Protein AF-A0AAV4JDR5-F1 (afdb_monomer_lite)

Foldseek 3Di:
DQLDDPCCVVDVDPVDHDDPNVVVVVVVVVVCCCVVPVVVCVVVVVVVVVVVVCVVCVVVVVVVVVVVVVVVVVVPDDPVVCVVPDDPDDDDDPDDDDPDPVCVVVVPPQPDVVSVVCVVCVPPDPVVVVVVVVVVVVVVVVVVVVVVVVVVVVVVVVVVVVVVVCVVVVPDDDPPPDDPPPDPPDDDDDDDDD

Radius of gyration: 42.12 Å; chains: 1; bounding box: 116×32×114 Å

Sequence (194 aa):
MIGEFEFDDIFNNSDNEVLYPAASYTIFIIFLVIMTIIIMNLLVGLAVDDIKAVQEQAALKRMAMQVELALDVERVIPNFIRRRVFCRRRTIRPNILYANPLRRILSNSYLSPQALQRALNPEKEEIEKVKDSQDVLTSQMKELKSSMKDMREQNQKLESMLRAIVKAQAVPWQEEDYQADDDLEGEGGGPDPE

Structure (mmCIF, N/CA/C/O backbone):
data_AF-A0AAV4JDR5-F1
#
_entry.id   AF-A0AAV4JDR5-F1
#
loop_
_atom_site.group_PDB
_atom_site.id
_atom_site.type_symbol
_atom_site.label_atom_id
_atom_site.label_alt_id
_atom_site.label_comp_id
_atom_site.label_asym_id
_atom_site.label_entity_id
_atom_site.label_seq_id
_atom_site.pdbx_PDB_ins_code
_atom_site.Cartn_x
_atom_site.Cartn_y
_atom_site.Cartn_z
_atom_site.occupancy
_atom_site.B_iso_or_equiv
_atom_site.auth_seq_id
_atom_site.auth_comp_id
_atom_site.auth_asym_id
_atom_site.auth_atom_id
_atom_site.pdbx_PDB_model_num
ATOM 1 N N . MET A 1 1 ? 9.425 -8.191 -22.438 1.00 59.94 1 MET A N 1
ATOM 2 C CA . MET A 1 1 ? 10.677 -8.966 -22.555 1.00 59.94 1 MET A CA 1
ATOM 3 C C . MET A 1 1 ? 11.114 -9.331 -21.152 1.00 59.94 1 MET A C 1
ATOM 5 O O . MET A 1 1 ? 11.211 -8.430 -20.334 1.00 59.94 1 MET A O 1
ATOM 9 N N . ILE A 1 2 ? 11.293 -10.618 -20.860 1.00 70.50 2 ILE A N 1
ATOM 10 C CA . ILE A 1 2 ? 11.629 -11.122 -19.512 1.00 70.50 2 ILE A CA 1
ATOM 11 C C . ILE A 1 2 ? 13.131 -10.956 -19.191 1.00 70.50 2 ILE A C 1
ATOM 13 O O . ILE A 1 2 ? 13.556 -11.175 -18.066 1.00 70.50 2 ILE A O 1
ATOM 17 N N . GLY A 1 3 ? 13.926 -10.466 -20.151 1.00 73.31 3 GLY A N 1
ATOM 18 C CA . GLY A 1 3 ? 15.375 -10.311 -20.001 1.00 73.31 3 GLY A CA 1
ATOM 19 C C . GLY A 1 3 ? 16.161 -11.561 -20.400 1.00 73.31 3 GLY A C 1
ATOM 20 O O . GLY A 1 3 ? 17.374 -11.590 -20.237 1.00 73.31 3 GLY A O 1
ATOM 21 N N . GLU A 1 4 ? 15.485 -12.574 -20.938 1.00 83.06 4 GLU A N 1
ATOM 22 C CA . GLU A 1 4 ? 16.111 -13.751 -21.535 1.00 83.06 4 GLU A CA 1
ATOM 23 C C . GLU A 1 4 ? 16.646 -13.386 -22.926 1.00 83.06 4 GLU A C 1
ATOM 25 O O . GLU A 1 4 ? 15.880 -12.992 -23.810 1.00 83.06 4 GLU A O 1
ATOM 30 N N . PHE A 1 5 ? 17.967 -13.477 -23.097 1.00 85.38 5 PHE A N 1
ATOM 31 C CA . PHE A 1 5 ? 18.649 -13.276 -24.375 1.00 85.38 5 PHE A CA 1
ATOM 32 C C . PHE A 1 5 ? 19.570 -14.464 -24.646 1.00 85.38 5 PHE A C 1
ATOM 34 O O . PHE A 1 5 ? 20.467 -14.752 -23.855 1.00 85.38 5 PHE A O 1
ATOM 41 N N . GLU A 1 6 ? 19.382 -15.117 -25.788 1.00 85.81 6 GLU A N 1
ATOM 42 C CA . GLU A 1 6 ? 20.224 -16.218 -26.265 1.00 85.81 6 GLU A CA 1
ATOM 43 C C . GLU A 1 6 ? 21.491 -15.655 -26.931 1.00 85.81 6 GLU A C 1
ATOM 45 O O . GLU A 1 6 ? 21.656 -15.671 -28.147 1.00 85.81 6 GLU A O 1
ATOM 50 N N . PHE A 1 7 ? 22.383 -15.061 -26.131 1.00 85.81 7 PHE A N 1
ATOM 51 C CA . PHE A 1 7 ? 23.600 -14.418 -26.647 1.00 85.81 7 PHE A CA 1
ATOM 52 C C . PHE A 1 7 ? 24.528 -15.407 -27.363 1.00 85.81 7 PHE A C 1
ATOM 54 O O . PHE A 1 7 ? 25.078 -15.078 -28.413 1.00 85.81 7 PHE A O 1
ATOM 61 N N . ASP A 1 8 ? 24.690 -16.605 -26.802 1.00 82.69 8 ASP A N 1
ATOM 62 C CA . ASP A 1 8 ? 25.604 -17.626 -27.322 1.00 82.69 8 ASP A CA 1
ATOM 63 C C . ASP A 1 8 ? 25.134 -18.14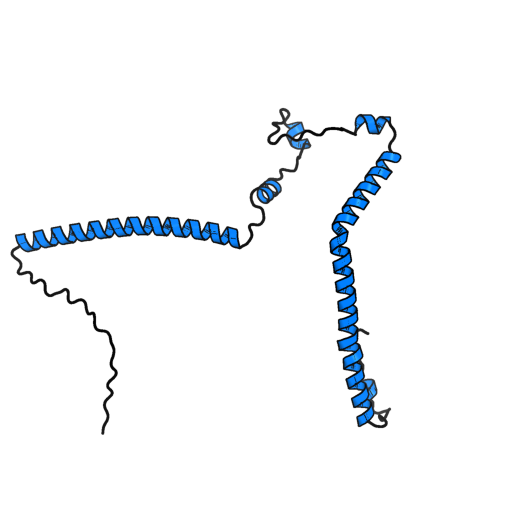4 -28.694 1.00 82.69 8 ASP A C 1
ATOM 65 O O . ASP A 1 8 ? 25.918 -18.205 -29.638 1.00 82.69 8 ASP A O 1
ATOM 69 N N . ASP A 1 9 ? 23.826 -18.362 -28.858 1.00 83.31 9 ASP A N 1
ATOM 70 C CA . ASP A 1 9 ? 23.237 -18.829 -30.121 1.00 83.31 9 ASP 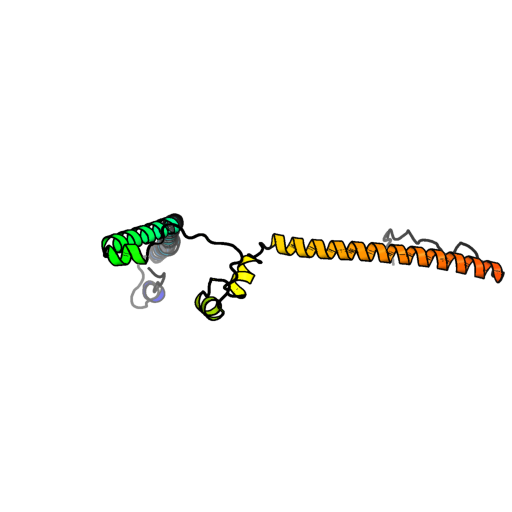A CA 1
ATOM 71 C C . ASP A 1 9 ? 23.263 -17.766 -31.234 1.00 83.31 9 ASP A C 1
ATOM 73 O O . ASP A 1 9 ? 23.284 -18.104 -32.420 1.00 83.31 9 ASP A O 1
ATOM 77 N N . ILE A 1 10 ? 23.270 -16.476 -30.872 1.00 82.94 10 ILE A N 1
ATOM 78 C CA . ILE A 1 10 ? 23.253 -15.357 -31.829 1.00 82.94 10 ILE A CA 1
ATOM 79 C C . ILE A 1 10 ? 24.670 -14.908 -32.212 1.00 82.94 10 ILE A C 1
ATOM 81 O O . ILE A 1 10 ? 24.910 -14.577 -33.372 1.00 82.94 10 ILE A O 1
ATOM 85 N N . PHE A 1 11 ? 25.601 -14.858 -31.254 1.00 82.88 11 PHE A N 1
ATOM 86 C CA . PHE A 1 11 ? 26.930 -14.265 -31.455 1.00 82.88 11 PHE A CA 1
ATOM 87 C C . PHE A 1 11 ? 28.084 -15.273 -31.466 1.00 82.88 11 PHE A C 1
ATOM 89 O O . PHE A 1 11 ? 29.171 -14.904 -31.907 1.00 82.88 11 PHE A O 1
ATOM 96 N N . ASN A 1 12 ? 27.880 -16.502 -30.983 1.00 80.88 12 ASN A N 1
ATOM 97 C CA . ASN A 1 12 ? 28.931 -17.518 -30.841 1.00 80.88 12 ASN A CA 1
ATOM 98 C C . ASN A 1 12 ? 28.632 -18.811 -31.629 1.00 80.88 12 ASN A C 1
ATOM 100 O O . ASN A 1 12 ? 29.308 -19.828 -31.466 1.00 80.88 12 ASN A O 1
ATOM 104 N N . ASN A 1 13 ? 27.625 -18.779 -32.505 1.00 82.62 13 ASN A N 1
ATOM 105 C CA . ASN A 1 13 ? 27.255 -19.911 -33.342 1.00 82.62 13 ASN A CA 1
ATOM 106 C C . ASN A 1 13 ? 28.264 -20.109 -34.484 1.00 82.62 13 ASN A C 1
ATOM 108 O O . ASN A 1 13 ? 28.588 -19.182 -35.223 1.00 82.62 13 ASN A O 1
ATOM 112 N N . SER A 1 14 ? 28.736 -21.345 -34.641 1.00 73.25 14 SER A N 1
ATOM 113 C CA . SER A 1 14 ? 29.744 -21.737 -35.632 1.00 73.25 14 SER A CA 1
ATOM 114 C C . SER A 1 14 ? 29.267 -21.592 -37.083 1.00 73.25 14 SER A C 1
ATOM 116 O O . SER A 1 14 ? 30.098 -21.485 -37.982 1.00 73.25 14 SER A O 1
ATOM 118 N N . ASP A 1 15 ? 27.950 -21.566 -37.305 1.00 74.88 15 ASP A N 1
ATOM 119 C CA . ASP A 1 15 ? 27.342 -21.504 -38.639 1.00 74.88 15 ASP A CA 1
ATOM 120 C C . ASP A 1 15 ? 27.067 -20.067 -39.128 1.00 74.88 15 ASP A C 1
ATOM 122 O O . ASP A 1 15 ? 26.774 -19.866 -40.307 1.00 74.88 15 ASP A O 1
ATOM 126 N N . ASN A 1 16 ? 27.160 -19.056 -38.251 1.00 69.75 16 ASN A N 1
ATOM 127 C CA . ASN A 1 16 ? 26.860 -17.659 -38.580 1.00 69.75 16 ASN A CA 1
ATOM 128 C C . ASN A 1 16 ? 27.971 -16.721 -38.092 1.00 69.75 16 ASN A C 1
ATOM 130 O O . ASN A 1 16 ? 28.001 -16.316 -36.932 1.00 69.75 16 ASN A O 1
ATOM 134 N N . GLU A 1 17 ? 28.863 -16.315 -38.997 1.00 75.12 17 GLU A N 1
ATOM 135 C CA . GLU A 1 17 ? 29.867 -15.298 -38.680 1.00 75.12 17 GLU A CA 1
ATOM 136 C C . GLU A 1 17 ? 29.218 -13.915 -38.511 1.00 75.12 17 GLU A C 1
ATOM 138 O O . GLU A 1 17 ? 28.523 -13.402 -39.393 1.00 75.12 17 GLU A O 1
ATOM 143 N N . VAL A 1 18 ? 29.478 -13.276 -37.368 1.00 80.38 18 VAL A N 1
ATOM 144 C CA . VAL A 1 18 ? 28.982 -11.928 -37.074 1.00 80.38 18 VAL A CA 1
ATOM 145 C C . VAL A 1 18 ? 29.718 -10.910 -37.942 1.00 80.38 18 VAL A C 1
ATOM 147 O O . VAL A 1 18 ? 30.896 -10.610 -37.735 1.00 80.38 18 VAL A O 1
ATOM 150 N N . LEU A 1 19 ? 28.996 -10.312 -38.887 1.00 79.44 19 LEU A N 1
ATOM 151 C CA . LEU A 1 19 ? 29.492 -9.183 -39.667 1.00 79.44 19 LEU A CA 1
ATOM 152 C C . LEU A 1 19 ? 29.679 -7.967 -38.744 1.00 79.44 19 LEU A C 1
ATOM 154 O O . LEU A 1 19 ? 28.775 -7.590 -37.998 1.00 79.44 19 LEU A O 1
ATOM 158 N N . TYR A 1 20 ? 30.859 -7.344 -38.804 1.00 84.00 20 TYR A N 1
ATOM 159 C CA . TYR A 1 20 ? 31.239 -6.183 -37.982 1.00 84.00 20 TYR A CA 1
ATOM 160 C C . TYR A 1 20 ? 31.089 -6.419 -36.463 1.00 84.00 20 TYR A C 1
ATOM 162 O O . TYR A 1 20 ? 30.295 -5.740 -35.806 1.00 84.00 20 TYR A O 1
ATOM 170 N N . PRO A 1 21 ? 31.889 -7.324 -35.868 1.00 83.31 21 PRO A N 1
ATOM 171 C CA . PRO A 1 21 ? 31.729 -7.747 -34.475 1.00 83.31 21 PRO A CA 1
ATOM 172 C C . PRO A 1 21 ? 31.745 -6.572 -33.488 1.00 83.31 21 PRO A C 1
ATOM 174 O O . PRO A 1 21 ? 30.880 -6.475 -32.623 1.00 83.31 21 PRO A O 1
ATOM 177 N N . ALA A 1 22 ? 32.655 -5.608 -33.663 1.00 86.75 22 ALA A N 1
ATOM 178 C CA . ALA A 1 22 ? 32.743 -4.440 -32.784 1.00 86.75 22 ALA A CA 1
ATOM 179 C C . ALA A 1 22 ? 31.462 -3.580 -32.778 1.00 86.75 22 ALA A C 1
ATOM 181 O O . ALA A 1 22 ? 31.012 -3.145 -31.716 1.00 86.75 22 ALA A O 1
ATOM 182 N N . ALA A 1 23 ? 30.854 -3.344 -33.946 1.00 90.75 23 ALA A N 1
ATOM 183 C CA . ALA A 1 23 ? 29.624 -2.559 -34.052 1.00 90.75 23 ALA A CA 1
ATOM 184 C C . ALA A 1 23 ? 28.423 -3.326 -33.479 1.00 90.75 23 ALA A C 1
ATOM 186 O O . ALA A 1 23 ? 27.644 -2.765 -32.710 1.00 90.75 23 ALA A O 1
ATOM 187 N N . SER A 1 24 ? 28.320 -4.617 -33.794 1.00 89.62 24 SER A N 1
ATOM 188 C CA . SER A 1 24 ? 27.235 -5.489 -33.341 1.00 89.62 24 SER A CA 1
ATOM 189 C C . SER A 1 24 ? 27.225 -5.654 -31.815 1.00 89.62 24 SER A C 1
ATOM 191 O O . SER A 1 24 ? 26.175 -5.475 -31.197 1.00 89.62 24 SER A O 1
ATOM 193 N N . TYR A 1 25 ? 28.386 -5.864 -31.178 1.00 89.94 25 TYR A N 1
ATOM 194 C CA . TYR A 1 25 ? 28.483 -5.893 -29.711 1.00 89.94 25 TYR A CA 1
ATOM 195 C C . TYR A 1 25 ? 28.141 -4.540 -29.075 1.00 89.94 25 TYR A C 1
ATOM 197 O O . TYR A 1 25 ? 27.448 -4.493 -28.060 1.00 89.94 25 TYR A O 1
ATOM 205 N N . THR A 1 26 ? 28.568 -3.430 -29.686 1.00 92.31 26 THR A N 1
ATOM 206 C CA . THR A 1 26 ? 28.266 -2.080 -29.181 1.00 92.31 26 THR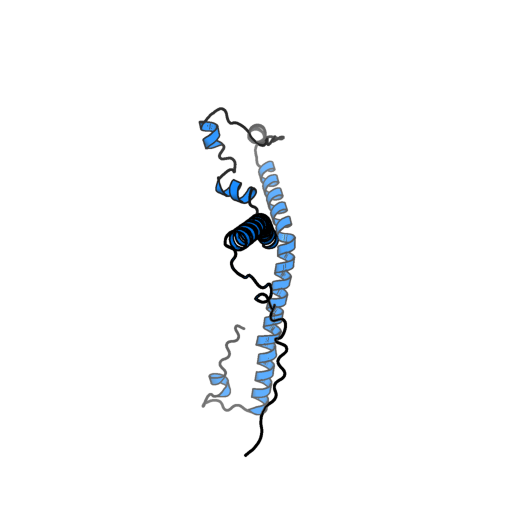 A CA 1
ATOM 207 C C . THR A 1 26 ? 26.761 -1.805 -29.199 1.00 92.31 26 THR A C 1
ATOM 209 O O . THR A 1 26 ? 26.197 -1.347 -28.204 1.00 92.31 26 THR A O 1
ATOM 212 N N . ILE A 1 27 ? 26.089 -2.129 -30.306 1.00 91.81 27 ILE A N 1
ATOM 213 C CA . ILE A 1 27 ? 24.636 -1.970 -30.443 1.00 91.81 27 ILE A CA 1
ATOM 214 C C . ILE A 1 27 ? 23.899 -2.888 -29.464 1.00 91.81 27 ILE A C 1
ATOM 216 O O . ILE A 1 27 ? 22.933 -2.453 -28.838 1.00 91.81 27 ILE A O 1
ATOM 220 N N . PHE A 1 28 ? 24.369 -4.124 -29.278 1.00 90.00 28 PHE A N 1
ATOM 221 C CA . PHE A 1 28 ? 23.767 -5.067 -28.338 1.00 90.00 28 PHE A CA 1
ATOM 222 C C . PHE A 1 28 ? 23.843 -4.574 -26.885 1.00 90.00 28 PHE A C 1
ATOM 224 O O . PHE A 1 28 ? 22.848 -4.630 -26.166 1.00 90.00 28 PHE A O 1
ATOM 231 N N . ILE A 1 29 ? 24.976 -4.004 -26.462 1.00 91.12 29 ILE A N 1
ATOM 232 C CA . ILE A 1 29 ? 25.124 -3.419 -25.119 1.00 91.12 29 ILE A CA 1
ATOM 233 C C . ILE A 1 29 ? 24.157 -2.244 -24.921 1.00 91.12 29 ILE A C 1
ATOM 235 O O . ILE A 1 29 ? 23.474 -2.173 -23.899 1.00 91.12 29 ILE A O 1
ATOM 239 N N . ILE A 1 30 ? 24.056 -1.340 -25.901 1.00 93.62 30 ILE A N 1
ATOM 240 C CA . ILE A 1 30 ? 23.108 -0.215 -25.849 1.00 93.62 30 ILE A CA 1
ATOM 241 C C . ILE A 1 30 ? 21.668 -0.735 -25.756 1.00 93.62 30 ILE A C 1
ATOM 243 O O . ILE A 1 30 ? 20.873 -0.241 -24.955 1.00 93.62 30 ILE A O 1
ATOM 247 N N . PHE A 1 31 ? 21.339 -1.759 -26.542 1.00 91.06 31 PHE A N 1
ATOM 248 C CA . PHE A 1 31 ? 20.027 -2.391 -26.537 1.00 91.06 31 PHE A CA 1
ATOM 249 C C . PHE A 1 31 ? 19.687 -3.017 -25.180 1.00 91.06 31 PHE A C 1
ATOM 251 O O . PHE A 1 31 ? 18.578 -2.800 -24.690 1.00 91.06 31 PHE A O 1
ATOM 258 N N . LEU A 1 32 ? 20.632 -3.718 -24.541 1.00 90.69 32 LEU A N 1
ATOM 259 C CA . LEU A 1 32 ? 20.449 -4.248 -23.190 1.00 90.69 32 LEU A CA 1
ATOM 260 C C . LEU A 1 32 ? 20.121 -3.121 -22.210 1.00 90.69 32 LEU A C 1
ATOM 262 O O . LEU A 1 32 ? 19.087 -3.178 -21.555 1.00 90.69 32 LEU A O 1
ATOM 266 N N . VAL A 1 33 ? 20.923 -2.054 -22.167 1.00 92.31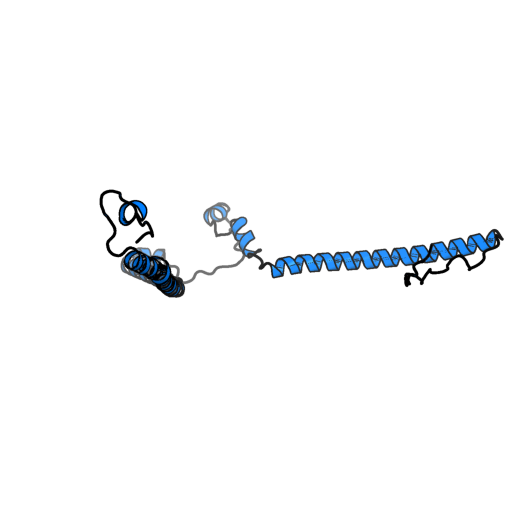 33 VAL A N 1
ATOM 267 C CA . VAL A 1 33 ? 20.683 -0.924 -21.251 1.00 92.31 33 VAL A CA 1
ATOM 268 C C . VAL A 1 33 ? 19.288 -0.320 -21.454 1.00 92.31 33 VAL A C 1
ATOM 270 O O . VAL A 1 33 ? 18.573 -0.065 -20.484 1.00 92.31 33 VAL A O 1
ATOM 273 N N . ILE A 1 34 ? 18.861 -0.126 -22.701 1.00 92.44 34 ILE A N 1
ATOM 274 C CA . ILE A 1 34 ? 17.547 0.456 -22.996 1.00 92.44 34 ILE A CA 1
ATOM 275 C C . ILE A 1 34 ? 16.414 -0.504 -22.611 1.00 92.44 34 ILE A C 1
ATOM 277 O O . ILE A 1 34 ? 15.488 -0.107 -21.905 1.00 92.44 34 ILE A O 1
ATOM 281 N N . MET A 1 35 ? 16.463 -1.758 -23.060 1.00 88.62 35 MET A N 1
ATOM 282 C CA . MET A 1 35 ? 15.344 -2.695 -22.914 1.00 88.62 35 MET A CA 1
ATOM 283 C C . MET A 1 35 ? 15.237 -3.305 -21.520 1.00 88.62 35 MET A C 1
ATOM 285 O O . MET A 1 35 ? 14.128 -3.424 -20.999 1.00 88.62 35 MET A O 1
ATOM 289 N N . THR A 1 36 ? 16.354 -3.697 -20.904 1.00 86.75 36 THR A N 1
ATOM 290 C CA . THR A 1 36 ? 16.324 -4.381 -19.604 1.00 86.75 36 THR A CA 1
ATOM 291 C C . THR A 1 36 ? 16.321 -3.412 -18.441 1.00 86.75 36 THR A C 1
ATOM 293 O O .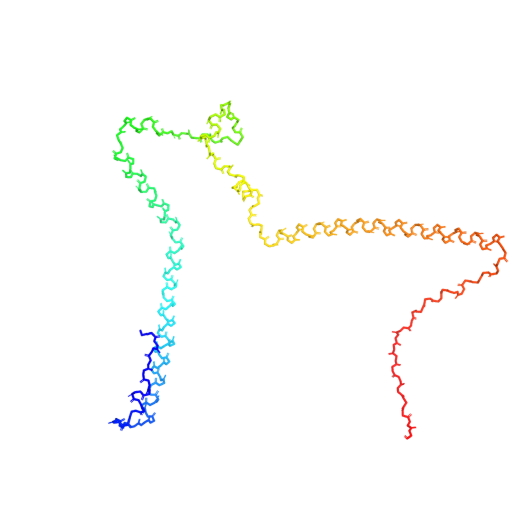 THR A 1 36 ? 15.645 -3.674 -17.455 1.00 86.75 36 THR A O 1
ATOM 296 N N . ILE A 1 37 ? 17.034 -2.288 -18.547 1.00 89.12 37 ILE A N 1
ATOM 297 C CA . ILE A 1 37 ? 17.179 -1.355 -17.427 1.00 89.12 37 ILE A CA 1
ATOM 298 C C . ILE A 1 37 ? 16.170 -0.217 -17.562 1.00 89.12 37 ILE A C 1
ATOM 300 O O . ILE A 1 37 ? 15.320 -0.043 -16.693 1.00 89.12 37 ILE A O 1
ATOM 304 N N . ILE A 1 38 ? 16.220 0.554 -18.651 1.00 92.56 38 ILE A N 1
ATOM 305 C CA . ILE A 1 38 ? 15.402 1.772 -18.775 1.00 92.56 38 ILE A CA 1
ATOM 306 C C . ILE A 1 38 ? 13.916 1.428 -18.926 1.00 92.56 38 ILE A C 1
ATOM 308 O O . ILE A 1 38 ? 13.086 1.935 -18.171 1.00 92.56 38 ILE A O 1
ATOM 312 N N . ILE A 1 39 ? 13.567 0.556 -19.873 1.00 92.56 39 ILE A N 1
ATOM 313 C CA . ILE A 1 39 ? 12.166 0.228 -20.166 1.00 92.56 39 ILE A CA 1
ATOM 314 C C . ILE A 1 39 ? 11.523 -0.545 -19.013 1.00 92.56 39 ILE A C 1
ATOM 316 O O . ILE A 1 39 ? 10.397 -0.224 -18.638 1.00 92.56 39 ILE A O 1
ATOM 320 N N . MET A 1 40 ? 12.217 -1.513 -18.405 1.00 90.81 40 MET A N 1
ATOM 321 C CA . MET A 1 40 ? 11.660 -2.248 -17.263 1.00 90.81 40 MET A CA 1
ATOM 322 C C . MET A 1 40 ? 11.418 -1.328 -16.061 1.00 90.81 40 MET A C 1
ATOM 324 O O . MET A 1 40 ? 10.335 -1.373 -15.479 1.00 90.81 40 MET A O 1
ATOM 328 N N . ASN A 1 41 ? 12.361 -0.438 -15.739 1.00 91.12 41 ASN A N 1
ATOM 329 C CA . ASN A 1 41 ? 12.189 0.522 -14.646 1.00 91.12 41 ASN A CA 1
ATOM 330 C C . ASN A 1 41 ? 11.063 1.525 -14.920 1.00 91.12 41 ASN A C 1
ATOM 332 O O . ASN A 1 41 ? 10.338 1.892 -14.000 1.00 91.12 41 ASN A O 1
ATOM 336 N N . LEU A 1 42 ? 10.875 1.938 -16.176 1.00 91.25 42 LEU A N 1
ATOM 337 C CA . LEU A 1 42 ? 9.784 2.832 -16.560 1.00 91.25 42 LEU A CA 1
ATOM 338 C C . LEU A 1 42 ? 8.419 2.138 -16.475 1.00 91.25 42 LEU A C 1
ATOM 340 O O . LEU A 1 42 ? 7.481 2.713 -15.932 1.00 91.25 42 LEU A O 1
ATOM 344 N N . LEU A 1 43 ? 8.301 0.897 -16.957 1.00 91.69 43 LEU A N 1
ATOM 345 C CA . LEU A 1 43 ? 7.051 0.132 -16.884 1.00 91.69 43 LEU A CA 1
ATOM 346 C C . LEU A 1 43 ? 6.655 -0.177 -15.438 1.00 91.69 43 LEU A C 1
ATOM 348 O O . LEU A 1 43 ? 5.488 -0.033 -15.081 1.00 91.69 43 LEU A O 1
ATOM 352 N N . VAL A 1 44 ? 7.621 -0.565 -14.601 1.00 92.62 44 VAL A N 1
ATOM 353 C CA . VAL A 1 44 ? 7.378 -0.786 -13.171 1.00 92.62 44 VAL A CA 1
ATOM 354 C C . VAL A 1 44 ? 7.051 0.536 -12.477 1.00 92.62 44 VAL A C 1
ATOM 356 O O . VAL A 1 44 ? 6.112 0.575 -11.691 1.00 92.62 44 VAL A O 1
ATOM 359 N N . GLY A 1 45 ? 7.764 1.621 -12.792 1.00 93.88 45 GLY A N 1
ATOM 360 C CA . GLY A 1 45 ? 7.506 2.951 -12.237 1.00 93.88 45 GLY A CA 1
ATOM 361 C C . GLY A 1 45 ? 6.087 3.442 -12.520 1.00 93.88 45 GLY A C 1
ATOM 362 O O . GLY A 1 45 ? 5.367 3.784 -11.587 1.00 93.88 45 GLY A O 1
ATOM 363 N N . LEU A 1 46 ? 5.647 3.372 -13.781 1.00 92.94 46 LEU A N 1
ATOM 364 C CA . LEU A 1 46 ? 4.279 3.728 -14.171 1.00 92.94 46 LEU A CA 1
ATOM 365 C C . LEU A 1 46 ? 3.240 2.834 -13.490 1.00 92.94 46 LEU A C 1
ATOM 367 O O . LEU A 1 46 ? 2.281 3.341 -12.920 1.00 92.94 46 LEU A O 1
ATOM 371 N N . ALA A 1 47 ? 3.450 1.514 -13.480 1.00 94.56 47 ALA A N 1
ATOM 372 C CA . ALA A 1 47 ? 2.520 0.591 -12.834 1.00 94.56 47 ALA A CA 1
ATOM 373 C C . ALA A 1 47 ? 2.405 0.845 -11.322 1.00 94.56 47 ALA A C 1
ATOM 375 O O . ALA A 1 47 ? 1.316 0.766 -10.756 1.00 94.56 47 ALA A O 1
ATOM 376 N N . VAL A 1 48 ? 3.517 1.156 -10.654 1.00 93.62 48 VAL A N 1
ATOM 377 C CA . VAL A 1 48 ? 3.536 1.462 -9.220 1.00 93.62 48 VAL A CA 1
ATOM 378 C C . VAL A 1 48 ? 2.837 2.789 -8.935 1.00 93.62 48 VAL A C 1
ATOM 380 O O . VAL A 1 48 ? 2.081 2.871 -7.967 1.00 93.62 48 VAL A O 1
ATOM 383 N N . ASP A 1 49 ? 3.051 3.812 -9.759 1.00 91.62 49 ASP A N 1
ATOM 384 C CA . ASP A 1 49 ? 2.392 5.107 -9.585 1.00 91.62 49 ASP A CA 1
ATOM 385 C C . ASP A 1 49 ? 0.885 5.031 -9.875 1.00 91.62 49 ASP A C 1
ATOM 387 O O . ASP A 1 49 ? 0.087 5.557 -9.092 1.00 91.62 49 ASP A O 1
ATOM 391 N N . ASP A 1 50 ? 0.475 4.264 -10.889 1.00 93.94 50 ASP A N 1
ATOM 392 C CA . ASP A 1 50 ? -0.932 3.950 -11.153 1.00 93.94 50 ASP A CA 1
ATOM 393 C C . ASP A 1 50 ? -1.574 3.213 -9.963 1.00 93.94 50 ASP A C 1
ATOM 395 O O . ASP A 1 50 ? -2.672 3.560 -9.515 1.00 93.94 50 ASP A O 1
ATOM 399 N N . ILE A 1 51 ? -0.879 2.222 -9.387 1.00 91.38 51 ILE A N 1
ATOM 400 C CA . ILE A 1 51 ? -1.368 1.479 -8.216 1.00 91.38 51 ILE A CA 1
ATOM 401 C C . ILE A 1 51 ? -1.508 2.391 -6.993 1.00 91.38 51 ILE A C 1
ATOM 403 O O . ILE A 1 51 ? -2.504 2.275 -6.277 1.00 91.38 51 ILE A O 1
ATOM 407 N N . LYS A 1 52 ? -0.559 3.299 -6.737 1.00 86.62 52 LYS A N 1
ATOM 408 C CA . LYS A 1 52 ? -0.639 4.239 -5.603 1.00 86.62 52 LYS A CA 1
ATOM 409 C C . LYS A 1 52 ? -1.866 5.144 -5.709 1.00 86.62 52 LYS A C 1
ATOM 411 O O . LYS A 1 52 ? -2.619 5.252 -4.742 1.00 86.62 52 LYS A O 1
ATOM 416 N N . ALA A 1 53 ? -2.106 5.731 -6.884 1.00 86.12 53 ALA A N 1
ATOM 417 C CA . ALA A 1 53 ? -3.271 6.585 -7.121 1.00 86.12 53 ALA A CA 1
ATOM 418 C C . ALA A 1 53 ? -4.592 5.818 -6.925 1.00 86.12 53 ALA A C 1
ATOM 420 O O . ALA A 1 53 ? -5.541 6.322 -6.316 1.00 86.12 53 ALA A O 1
ATOM 421 N N . VAL A 1 54 ? -4.647 4.560 -7.381 1.00 88.38 54 VAL A N 1
ATOM 422 C CA . VAL A 1 54 ? -5.807 3.686 -7.162 1.00 88.38 54 VAL A CA 1
ATOM 423 C C . VAL A 1 54 ? -5.971 3.334 -5.683 1.00 88.38 54 VAL A C 1
ATOM 425 O O . VAL A 1 54 ? -7.100 3.346 -5.201 1.00 88.38 54 VAL A O 1
ATOM 428 N N . GLN A 1 55 ? -4.896 3.042 -4.946 1.00 87.12 55 GLN A N 1
ATOM 429 C CA . GLN A 1 55 ? -4.963 2.696 -3.521 1.00 87.12 55 GLN A CA 1
ATOM 430 C C . GLN A 1 55 ? -5.483 3.847 -2.655 1.00 87.12 55 GLN A C 1
ATOM 432 O O . GLN A 1 55 ? -6.324 3.607 -1.787 1.00 87.12 55 GLN A O 1
ATOM 437 N N . GLU A 1 56 ? -5.052 5.084 -2.916 1.00 84.62 56 GLU A N 1
ATOM 438 C CA . GLU A 1 56 ? -5.526 6.268 -2.186 1.00 84.62 56 GLU A CA 1
ATOM 439 C C . GLU A 1 56 ? -7.047 6.447 -2.337 1.00 84.62 56 GLU A C 1
ATOM 441 O O . GLU A 1 56 ? -7.767 6.717 -1.374 1.00 84.62 56 GLU A O 1
ATOM 446 N N . GLN A 1 57 ? -7.569 6.188 -3.539 1.00 86.75 57 GLN A N 1
ATOM 447 C CA . GLN A 1 57 ? -9.000 6.280 -3.831 1.00 86.75 57 GLN A CA 1
ATOM 448 C C . GLN A 1 57 ? -9.776 4.991 -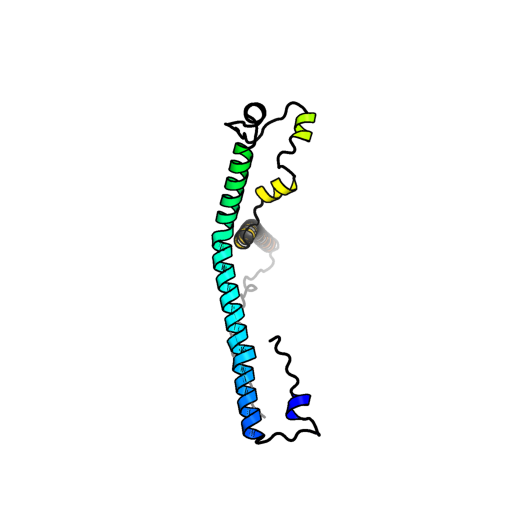3.520 1.00 86.75 57 GLN A C 1
ATOM 450 O O . GLN A 1 57 ? -11.008 5.019 -3.427 1.00 86.75 57 GLN A O 1
ATOM 455 N N . ALA A 1 58 ? -9.099 3.855 -3.335 1.00 90.38 58 ALA A N 1
ATOM 456 C CA . ALA A 1 58 ? -9.729 2.545 -3.179 1.00 90.38 58 ALA A CA 1
ATOM 457 C C . ALA A 1 58 ? -10.594 2.465 -1.922 1.00 90.38 58 ALA A C 1
ATOM 459 O O . ALA A 1 58 ? -11.663 1.856 -1.956 1.00 90.38 58 ALA A O 1
ATOM 460 N N . ALA A 1 59 ? -10.172 3.096 -0.822 1.00 87.56 59 ALA A N 1
ATOM 461 C CA . ALA A 1 59 ? -10.947 3.109 0.416 1.00 87.56 59 ALA A CA 1
ATOM 462 C C . ALA A 1 59 ? -12.302 3.811 0.222 1.00 87.56 59 ALA A C 1
ATOM 464 O O . ALA A 1 59 ? -13.349 3.261 0.576 1.00 87.56 59 ALA A O 1
ATOM 465 N N . LEU A 1 60 ? -12.294 4.990 -0.407 1.00 91.56 60 LEU A N 1
ATOM 466 C CA . LEU A 1 60 ? -13.510 5.742 -0.711 1.00 91.56 60 LEU A CA 1
ATOM 467 C C . LEU A 1 60 ? -14.363 5.004 -1.745 1.00 91.56 60 LEU A C 1
ATOM 469 O O . LEU A 1 60 ? -15.557 4.815 -1.525 1.00 91.56 60 LEU A O 1
ATOM 473 N N . LYS A 1 61 ? -13.754 4.503 -2.825 1.00 93.00 61 LYS A N 1
ATOM 474 C CA . LYS A 1 61 ? -14.452 3.746 -3.872 1.00 93.00 61 LYS A CA 1
ATOM 475 C C . LYS A 1 61 ? -15.102 2.472 -3.332 1.00 93.00 61 LYS A C 1
ATOM 477 O O . LYS A 1 61 ? -16.225 2.149 -3.707 1.00 93.00 61 LYS A O 1
ATOM 482 N N . ARG A 1 62 ? -14.449 1.786 -2.392 1.00 93.12 62 ARG A N 1
ATOM 483 C CA . ARG A 1 62 ? -15.018 0.635 -1.682 1.00 93.12 62 ARG A CA 1
ATOM 484 C C . ARG A 1 62 ? -16.249 1.031 -0.869 1.00 93.12 62 ARG A C 1
ATOM 486 O O . ARG A 1 62 ? -17.247 0.318 -0.924 1.00 93.12 62 ARG A O 1
ATOM 493 N N . MET A 1 63 ? -16.196 2.137 -0.126 1.00 92.62 63 MET A N 1
ATOM 494 C CA . MET A 1 63 ? -17.360 2.627 0.623 1.00 92.62 63 MET A CA 1
ATOM 495 C C . MET A 1 63 ? -18.496 3.046 -0.313 1.00 92.62 63 MET A C 1
ATOM 497 O O . MET A 1 63 ? -19.643 2.678 -0.074 1.00 92.62 63 MET A O 1
ATOM 501 N N . ALA A 1 64 ? -18.184 3.744 -1.405 1.00 94.94 64 ALA A N 1
ATOM 502 C CA . ALA A 1 64 ? -19.164 4.131 -2.413 1.00 94.94 64 ALA A CA 1
ATOM 503 C C . ALA A 1 64 ? -19.872 2.903 -3.007 1.00 94.94 64 ALA A C 1
ATOM 505 O O . ALA A 1 64 ? -21.096 2.856 -3.012 1.00 94.94 64 ALA A O 1
ATOM 506 N N . MET A 1 65 ? -19.117 1.869 -3.388 1.00 95.75 65 MET A N 1
ATOM 507 C CA . MET A 1 65 ? -19.667 0.615 -3.909 1.00 95.75 65 MET A CA 1
ATOM 508 C C . MET A 1 65 ? -20.554 -0.111 -2.884 1.00 95.75 65 MET A C 1
ATOM 510 O O . MET A 1 65 ? -21.582 -0.677 -3.243 1.00 95.75 65 MET A O 1
ATOM 514 N N . GLN A 1 66 ? -20.196 -0.081 -1.593 1.00 95.44 66 GLN A N 1
ATOM 515 C CA . GLN A 1 66 ? -21.046 -0.634 -0.531 1.00 95.44 66 GLN A CA 1
ATOM 516 C C . GLN A 1 66 ? -22.364 0.133 -0.384 1.00 95.44 66 GLN A C 1
ATOM 518 O O . GLN A 1 66 ? -23.409 -0.484 -0.178 1.00 95.44 66 GLN A O 1
ATOM 523 N N . VAL A 1 67 ? -22.320 1.463 -0.478 1.00 95.25 67 VAL A N 1
ATOM 524 C CA . VAL A 1 67 ? -23.515 2.313 -0.419 1.00 95.25 67 VAL A CA 1
ATOM 525 C C . VAL A 1 67 ? -24.396 2.092 -1.646 1.00 95.25 67 VAL A C 1
ATOM 527 O O . VAL A 1 67 ? -25.601 1.930 -1.495 1.00 95.25 67 VAL A O 1
ATOM 530 N N . GLU A 1 68 ? -23.809 2.033 -2.839 1.00 96.75 68 GLU A N 1
ATOM 531 C CA . GLU A 1 68 ? -24.521 1.768 -4.091 1.00 96.75 68 GLU A CA 1
ATOM 532 C C . GLU A 1 68 ? -25.236 0.414 -4.046 1.00 96.75 68 GLU A C 1
ATOM 534 O O . GLU A 1 68 ? -26.451 0.351 -4.232 1.00 96.75 68 GLU A O 1
ATOM 539 N N . LEU A 1 69 ? -24.524 -0.643 -3.641 1.00 95.12 69 LEU A N 1
ATOM 540 C CA . LEU A 1 69 ? -25.115 -1.964 -3.435 1.00 95.12 69 LEU A CA 1
ATOM 541 C C . LEU A 1 69 ? -26.261 -1.928 -2.412 1.00 95.12 69 LEU A C 1
ATOM 543 O O . LEU A 1 69 ? -27.301 -2.549 -2.623 1.00 95.12 69 LEU A O 1
ATOM 547 N N . ALA A 1 70 ? -26.088 -1.213 -1.296 1.00 91.44 70 ALA A N 1
ATOM 548 C CA . ALA A 1 70 ? -27.126 -1.098 -0.277 1.00 91.44 70 ALA A CA 1
ATOM 549 C C . ALA A 1 70 ? -28.382 -0.386 -0.807 1.00 91.44 70 ALA A C 1
ATOM 551 O O . ALA A 1 70 ? -29.494 -0.817 -0.501 1.00 91.44 70 ALA A O 1
ATOM 552 N N . LEU A 1 71 ? -28.215 0.661 -1.620 1.00 91.44 71 LEU A N 1
ATOM 553 C CA . LEU A 1 71 ? -29.316 1.392 -2.249 1.00 91.44 71 LEU A CA 1
ATOM 554 C C . LEU A 1 71 ? -30.045 0.543 -3.292 1.00 91.44 71 LEU A C 1
ATOM 556 O O . LEU A 1 71 ? -31.276 0.555 -3.340 1.00 91.44 71 LEU A O 1
ATOM 560 N N . ASP A 1 72 ? -29.315 -0.220 -4.101 1.00 94.06 72 ASP A N 1
ATOM 561 C CA . ASP A 1 72 ? -29.917 -1.112 -5.092 1.00 94.06 72 ASP A CA 1
ATOM 562 C C . ASP A 1 72 ? -30.712 -2.234 -4.427 1.00 94.06 72 ASP A C 1
ATOM 564 O O . ASP A 1 72 ? -31.850 -2.514 -4.810 1.00 94.06 72 ASP A O 1
ATOM 568 N N . VAL A 1 73 ? -30.174 -2.811 -3.353 1.00 90.69 73 VAL A N 1
ATOM 569 C CA . VAL A 1 73 ? -30.909 -3.774 -2.530 1.00 90.69 73 VAL A CA 1
ATOM 570 C C . VAL A 1 73 ? -32.140 -3.121 -1.892 1.00 90.69 73 VAL A C 1
ATOM 572 O O . VAL A 1 73 ? -33.222 -3.709 -1.917 1.00 90.69 73 VAL A O 1
ATOM 575 N N . GLU A 1 74 ? -32.032 -1.897 -1.367 1.00 88.06 74 GLU A N 1
ATOM 576 C CA . GLU A 1 74 ? -33.175 -1.179 -0.790 1.00 88.06 74 GLU A CA 1
ATOM 577 C C . GLU A 1 74 ? -34.298 -0.943 -1.815 1.00 88.06 74 GLU A C 1
ATOM 579 O O . GLU A 1 74 ? -35.474 -1.065 -1.464 1.00 88.06 74 GLU A O 1
ATOM 584 N N . ARG A 1 75 ? -33.958 -0.661 -3.080 1.00 87.25 75 ARG A N 1
ATOM 585 C CA . ARG A 1 75 ? -34.934 -0.484 -4.171 1.00 87.25 75 ARG A CA 1
ATOM 586 C C . ARG A 1 75 ? -35.694 -1.766 -4.505 1.00 87.25 75 ARG A C 1
ATOM 588 O O . ARG A 1 75 ? -36.874 -1.694 -4.840 1.00 87.25 75 ARG A O 1
ATOM 595 N N . VAL A 1 76 ? -35.035 -2.921 -4.427 1.00 91.50 76 VAL A N 1
ATOM 596 C CA . VAL A 1 76 ? -35.626 -4.221 -4.788 1.00 91.50 76 VAL A CA 1
ATOM 597 C C . VAL A 1 76 ? -36.448 -4.820 -3.637 1.00 91.50 76 VAL A C 1
ATOM 599 O O . VAL A 1 76 ? -37.379 -5.591 -3.876 1.00 91.50 76 VAL A O 1
ATOM 602 N N . ILE A 1 77 ? -36.153 -4.470 -2.380 1.00 88.88 77 ILE A N 1
ATOM 603 C CA . ILE A 1 77 ? -36.829 -5.056 -1.215 1.00 88.88 77 ILE A CA 1
ATOM 604 C C . ILE A 1 77 ? -38.294 -4.576 -1.090 1.00 88.88 77 ILE A C 1
ATOM 606 O O . ILE A 1 77 ? -38.561 -3.378 -0.967 1.00 88.88 77 ILE A O 1
ATOM 610 N N . PRO A 1 78 ? -39.271 -5.501 -0.976 1.00 87.50 78 PRO A N 1
ATOM 611 C CA . PRO A 1 78 ? -40.668 -5.160 -0.727 1.00 87.50 78 PRO A CA 1
ATOM 612 C C . PRO A 1 78 ? -40.904 -4.425 0.601 1.00 87.50 78 PRO A C 1
ATOM 614 O O . PRO A 1 78 ? -40.326 -4.746 1.645 1.00 87.50 78 PRO A O 1
ATOM 617 N N . ASN A 1 79 ? -41.877 -3.509 0.599 1.00 82.31 79 ASN A N 1
ATOM 618 C CA . ASN A 1 79 ? -42.212 -2.648 1.742 1.00 82.31 79 ASN A CA 1
ATOM 619 C C . ASN A 1 79 ? -42.503 -3.402 3.057 1.00 82.31 79 ASN A C 1
ATOM 621 O O . ASN A 1 79 ? -42.246 -2.864 4.137 1.00 82.31 79 ASN A O 1
ATOM 625 N N . PHE A 1 80 ? -43.018 -4.636 3.000 1.00 82.25 80 PHE A N 1
ATOM 626 C CA . PHE A 1 80 ? -43.298 -5.440 4.196 1.00 82.25 80 PHE A CA 1
ATOM 627 C C . PHE A 1 80 ? -42.021 -5.947 4.890 1.00 82.25 80 PHE A C 1
ATOM 629 O O . PHE A 1 80 ? -41.975 -5.992 6.120 1.00 82.25 80 PHE A O 1
ATOM 636 N N . ILE A 1 81 ? -40.966 -6.262 4.129 1.00 82.06 81 ILE A N 1
ATOM 637 C CA . ILE A 1 81 ? -39.650 -6.647 4.665 1.00 82.06 81 ILE A CA 1
ATOM 638 C C . ILE A 1 81 ? -38.926 -5.401 5.169 1.00 82.06 81 ILE A C 1
ATOM 640 O O . ILE A 1 81 ? -38.403 -5.406 6.285 1.00 82.06 81 ILE A O 1
ATOM 644 N N . ARG A 1 82 ? -38.981 -4.300 4.403 1.00 80.69 82 ARG A N 1
ATOM 645 C CA . ARG A 1 82 ? -38.373 -3.018 4.786 1.00 80.69 82 ARG A CA 1
ATOM 646 C C . ARG A 1 82 ? -38.868 -2.557 6.157 1.00 80.69 82 ARG A C 1
ATOM 648 O O . ARG A 1 82 ? -38.065 -2.259 7.029 1.00 80.69 82 ARG A O 1
ATOM 655 N N . ARG A 1 83 ? -40.182 -2.590 6.399 1.00 77.56 83 ARG A N 1
ATOM 656 C CA . ARG A 1 83 ? -40.770 -2.192 7.694 1.00 77.56 83 ARG A CA 1
ATOM 657 C C . ARG A 1 83 ? -40.394 -3.103 8.867 1.00 77.56 83 ARG A C 1
ATOM 659 O O . ARG A 1 83 ? -40.400 -2.633 9.998 1.00 77.56 83 ARG A O 1
ATOM 666 N N . ARG A 1 84 ? -40.104 -4.385 8.625 1.00 77.31 84 ARG A N 1
ATOM 667 C CA . ARG A 1 84 ? -39.779 -5.352 9.688 1.00 77.31 84 ARG A CA 1
ATOM 668 C C . ARG A 1 84 ? -38.287 -5.365 10.041 1.00 77.31 84 ARG A C 1
ATOM 670 O O . ARG A 1 84 ? -37.956 -5.629 11.191 1.00 77.31 84 ARG A O 1
ATOM 677 N N . VAL A 1 85 ? -37.406 -5.102 9.074 1.00 76.12 85 VAL A N 1
ATOM 678 C CA . VAL A 1 85 ? -35.949 -5.282 9.228 1.00 76.12 85 VAL A CA 1
ATOM 679 C C . VAL A 1 85 ? -35.195 -3.956 9.407 1.00 76.12 85 VAL A C 1
ATOM 681 O O . VAL A 1 85 ? -34.196 -3.922 10.124 1.00 76.12 85 VAL A O 1
ATOM 684 N N . PHE A 1 86 ? -35.660 -2.846 8.818 1.00 73.38 86 PHE A N 1
ATOM 685 C CA . PHE A 1 86 ? -34.971 -1.557 8.948 1.00 73.38 86 PHE A CA 1
ATOM 686 C C . PHE A 1 86 ? -35.299 -0.857 10.274 1.00 73.38 86 PHE A C 1
ATOM 688 O O . PHE A 1 86 ? -36.352 -0.242 10.446 1.00 73.38 86 PHE A O 1
ATOM 695 N N . CYS A 1 87 ? -34.345 -0.880 11.204 1.00 74.00 87 CYS A N 1
ATOM 696 C CA . CYS A 1 87 ? -34.371 -0.060 12.413 1.00 74.00 87 CYS A CA 1
ATOM 697 C C . CYS A 1 87 ? -33.666 1.281 12.156 1.00 74.00 87 CYS A C 1
ATOM 699 O O . CYS A 1 87 ? -32.445 1.325 12.040 1.00 74.00 87 CYS A O 1
ATOM 701 N N . ARG A 1 88 ? -34.414 2.395 12.136 1.00 72.62 88 ARG A N 1
ATOM 702 C CA . ARG A 1 88 ? -33.868 3.753 11.901 1.00 72.62 88 ARG A CA 1
ATOM 703 C C . ARG A 1 88 ? -32.850 4.202 12.956 1.00 72.62 88 ARG A C 1
ATOM 705 O O . ARG A 1 88 ? -31.992 5.031 12.679 1.00 72.62 88 ARG A O 1
ATOM 712 N N . ARG A 1 89 ? -32.967 3.695 14.184 1.00 77.50 89 ARG A N 1
ATOM 713 C CA . ARG A 1 89 ? -32.111 4.074 15.309 1.00 77.50 89 ARG A CA 1
ATOM 714 C C . ARG A 1 89 ? -31.603 2.819 15.999 1.00 77.50 89 ARG A C 1
ATOM 716 O O . ARG A 1 89 ? -32.393 2.041 16.526 1.00 77.50 89 ARG A O 1
ATOM 723 N N . ARG A 1 90 ? -30.282 2.652 16.030 1.00 74.31 90 ARG A N 1
ATOM 724 C CA . ARG A 1 90 ? -29.606 1.614 16.812 1.00 74.31 90 ARG A CA 1
ATOM 725 C C . ARG A 1 90 ? -28.843 2.292 17.943 1.00 74.31 90 ARG A C 1
ATOM 727 O O . ARG A 1 90 ? -27.805 2.900 17.718 1.00 74.31 90 ARG A O 1
ATOM 734 N N . THR A 1 91 ? -29.379 2.233 19.158 1.00 77.75 91 THR A N 1
ATOM 735 C CA . THR A 1 91 ? -28.678 2.738 20.345 1.00 77.75 91 THR A CA 1
ATOM 736 C C . THR A 1 91 ? -27.714 1.666 20.834 1.00 77.75 91 THR A C 1
ATOM 738 O O . THR A 1 91 ? -28.144 0.638 21.353 1.00 77.75 91 THR A O 1
ATOM 741 N N . ILE A 1 92 ? -26.415 1.896 20.657 1.00 70.81 92 ILE A N 1
ATOM 742 C CA . ILE A 1 92 ? -25.364 1.041 21.210 1.00 70.81 92 ILE A CA 1
ATOM 743 C C . ILE A 1 92 ? -25.060 1.565 22.610 1.00 70.81 92 ILE A C 1
ATOM 745 O O . ILE A 1 92 ? -24.673 2.720 22.768 1.00 70.81 92 ILE A O 1
ATOM 749 N N . ARG A 1 93 ? -25.287 0.740 23.633 1.00 71.81 93 ARG A N 1
ATOM 750 C CA . ARG A 1 93 ? -24.901 1.063 25.008 1.00 71.81 93 ARG A CA 1
ATOM 751 C C . ARG A 1 93 ? -23.644 0.262 25.346 1.00 71.81 93 ARG A C 1
ATOM 753 O O . ARG A 1 93 ? -23.676 -0.958 25.167 1.00 71.81 93 ARG A O 1
ATOM 760 N N . PRO A 1 94 ? -22.557 0.895 25.811 1.00 59.94 94 PRO A N 1
ATOM 761 C CA . PRO A 1 94 ? -21.454 0.147 26.393 1.00 59.94 94 PRO A CA 1
ATOM 762 C C . PRO A 1 94 ? -21.991 -0.550 27.653 1.00 59.94 94 PRO A C 1
ATOM 764 O O . PRO A 1 94 ? -22.631 0.090 28.482 1.00 59.94 94 PRO A O 1
ATOM 767 N N . ASN A 1 95 ? -21.789 -1.866 27.763 1.00 61.12 95 ASN A N 1
ATOM 768 C CA . ASN A 1 95 ? -22.253 -2.717 28.871 1.00 61.12 95 ASN A CA 1
ATOM 769 C C . ASN A 1 95 ? -23.771 -3.033 28.915 1.00 61.12 95 ASN A C 1
ATOM 771 O O . ASN A 1 95 ? -24.476 -2.726 29.876 1.00 61.12 95 ASN A O 1
ATOM 775 N N . ILE A 1 96 ? -24.298 -3.682 27.869 1.00 64.69 96 ILE A N 1
ATOM 776 C CA . ILE A 1 96 ? -25.656 -4.254 27.898 1.00 64.69 96 ILE A CA 1
ATOM 777 C C . ILE A 1 96 ? -25.613 -5.593 28.643 1.00 64.69 96 ILE A C 1
ATOM 779 O O . ILE A 1 96 ? -25.075 -6.574 28.130 1.00 64.69 96 ILE A O 1
ATOM 783 N N . LEU A 1 97 ? -26.210 -5.660 29.834 1.00 58.56 97 LEU A N 1
ATOM 784 C CA . LEU A 1 97 ? -26.393 -6.924 30.545 1.00 58.56 97 LEU A CA 1
ATOM 785 C C . LEU A 1 97 ? -27.573 -7.681 29.910 1.00 58.56 97 LEU A C 1
ATOM 787 O O . LEU A 1 97 ? -28.738 -7.349 30.134 1.00 58.56 97 LEU A O 1
ATOM 791 N N . TYR A 1 98 ? -27.295 -8.673 29.061 1.00 61.38 98 TYR A N 1
ATOM 792 C CA . TYR A 1 98 ? -28.347 -9.532 28.515 1.00 61.38 98 TYR A CA 1
ATOM 793 C C . TYR A 1 98 ? -28.926 -10.401 29.637 1.00 61.38 98 TYR A C 1
ATOM 795 O O . TYR A 1 98 ? -28.273 -11.334 30.095 1.00 61.38 98 TYR A O 1
ATOM 803 N N . ALA A 1 99 ? -30.163 -10.110 30.053 1.00 60.97 99 ALA A N 1
ATOM 804 C CA . ALA A 1 99 ? -30.864 -10.861 31.100 1.00 60.97 99 ALA A CA 1
ATOM 805 C C . ALA A 1 99 ? -31.058 -12.351 30.754 1.00 60.97 99 ALA A C 1
ATOM 807 O O . ALA A 1 99 ? -31.093 -13.195 31.644 1.00 60.97 99 ALA A O 1
ATOM 808 N N . ASN A 1 100 ? -31.138 -12.688 29.459 1.00 69.88 100 ASN A N 1
ATOM 809 C CA . ASN A 1 100 ? -31.330 -14.064 29.005 1.00 69.88 100 ASN A CA 1
ATOM 810 C C . ASN A 1 100 ? -29.990 -14.696 28.585 1.00 69.88 100 ASN A C 1
ATOM 812 O O . ASN A 1 100 ? -29.352 -14.178 27.659 1.00 69.88 100 ASN A O 1
ATOM 816 N N . PRO A 1 101 ? -29.607 -15.862 29.143 1.00 66.00 101 PRO A N 1
ATOM 817 C CA . PRO A 1 101 ? -28.365 -16.550 28.782 1.00 66.00 101 PRO A CA 1
ATOM 818 C C . PRO A 1 101 ? -28.346 -16.970 27.304 1.00 66.00 101 PRO A C 1
ATOM 820 O O . PRO A 1 101 ? -27.316 -16.866 26.644 1.00 66.00 101 PRO A O 1
ATOM 823 N N . LEU A 1 102 ? -29.503 -17.330 26.736 1.00 69.06 102 LEU A N 1
ATOM 824 C CA . LEU A 1 102 ? -29.620 -17.671 25.315 1.00 69.06 102 LEU A CA 1
ATOM 825 C C . LEU A 1 102 ? -29.366 -16.463 24.397 1.00 69.06 102 LEU A C 1
ATOM 827 O O . LEU A 1 102 ? -28.691 -16.587 23.379 1.00 69.06 102 LEU A O 1
ATOM 831 N N . ARG A 1 103 ? -29.864 -15.271 24.769 1.00 65.56 103 ARG A N 1
ATOM 832 C CA . ARG A 1 103 ? -29.571 -14.032 24.029 1.00 65.56 103 ARG A CA 1
ATOM 833 C C . ARG A 1 103 ? -28.121 -13.609 24.204 1.00 65.56 103 ARG A C 1
ATOM 835 O O . ARG A 1 103 ? -27.576 -13.058 23.266 1.00 65.56 103 ARG A O 1
ATOM 842 N N . ARG A 1 104 ? -27.481 -13.902 25.339 1.00 64.25 104 ARG A N 1
ATOM 843 C CA . ARG A 1 104 ? -26.043 -13.674 25.531 1.00 64.25 104 ARG A CA 1
ATOM 844 C C . ARG A 1 104 ? -25.212 -14.491 24.534 1.00 64.25 104 ARG A C 1
ATOM 846 O O . ARG A 1 104 ? -24.349 -13.914 23.887 1.00 64.25 104 ARG A O 1
ATOM 853 N N . ILE A 1 105 ? -25.543 -15.772 24.345 1.00 63.91 105 ILE A N 1
ATOM 854 C CA . ILE A 1 105 ? -24.868 -16.672 23.390 1.00 63.91 105 ILE A CA 1
ATOM 855 C C . ILE A 1 105 ? -25.153 -16.263 21.935 1.00 63.91 105 ILE A C 1
ATOM 857 O O . ILE A 1 105 ? -24.235 -16.137 21.133 1.00 63.91 105 ILE A O 1
ATOM 861 N N . LEU A 1 106 ? -26.418 -15.999 21.593 1.00 65.38 106 LEU A N 1
ATOM 862 C CA . LEU A 1 106 ? -26.819 -15.638 20.226 1.00 65.38 106 LEU A CA 1
ATOM 863 C C . LEU A 1 106 ? -26.437 -14.207 19.837 1.00 65.38 106 LEU A C 1
ATOM 865 O O . LEU A 1 106 ? -26.284 -13.914 18.656 1.00 65.38 106 LEU A O 1
ATOM 869 N N . SER A 1 107 ? -26.303 -13.304 20.812 1.00 63.94 107 SER A N 1
ATOM 870 C CA . SER A 1 107 ? -25.947 -11.913 20.534 1.00 63.94 107 SER A CA 1
ATOM 871 C C . SER A 1 107 ? -24.525 -11.766 20.033 1.00 63.94 107 SER A C 1
ATOM 873 O O . SER A 1 107 ? -24.289 -10.711 19.461 1.00 63.94 107 SER A O 1
ATOM 875 N N . ASN A 1 108 ? -23.645 -12.769 20.245 1.00 53.09 108 ASN A N 1
ATOM 876 C CA . ASN A 1 108 ? -22.242 -12.877 19.805 1.00 53.09 108 ASN A CA 1
ATOM 877 C C . ASN A 1 108 ? -21.668 -11.552 19.289 1.00 53.09 108 ASN A C 1
ATOM 879 O O . ASN A 1 108 ? -21.258 -11.382 18.141 1.00 53.09 108 ASN A O 1
ATOM 883 N N . SER A 1 109 ? -21.738 -10.563 20.176 1.00 55.91 109 SER A N 1
ATOM 884 C CA . SER A 1 109 ? -21.641 -9.168 19.804 1.00 55.91 109 SER A CA 1
ATOM 885 C C . SER A 1 109 ? -20.183 -8.822 19.945 1.00 55.91 109 SER A C 1
ATOM 887 O O . SER A 1 109 ? -19.804 -8.328 20.994 1.00 55.91 109 SER A O 1
ATOM 889 N N . TYR A 1 110 ? -19.383 -9.147 18.926 1.00 53.22 110 TYR A N 1
ATOM 890 C CA . TYR A 1 110 ? -18.053 -8.585 18.636 1.00 53.22 110 TYR A CA 1
ATOM 891 C C . TYR A 1 110 ? -16.989 -8.616 19.756 1.00 53.22 110 TYR A C 1
ATOM 893 O O . TYR A 1 110 ? -15.864 -8.178 19.551 1.00 53.22 110 TYR A O 1
ATOM 901 N N . LEU A 1 111 ? -17.299 -9.190 20.915 1.00 54.47 111 LEU A N 1
ATOM 902 C CA . LEU A 1 111 ? -16.462 -9.283 22.104 1.00 54.47 111 LEU A CA 1
ATOM 903 C C . LEU A 1 111 ? -15.914 -10.705 22.212 1.00 54.47 111 LEU A C 1
ATOM 905 O O . LEU A 1 111 ? -16.053 -11.373 23.234 1.00 54.47 111 LEU A O 1
ATOM 909 N N . SER A 1 112 ? -15.298 -11.190 21.131 1.00 59.06 112 SER A N 1
ATOM 910 C CA . SER A 1 112 ? -14.298 -12.242 21.299 1.00 59.06 112 SER A CA 1
ATOM 911 C C . SER A 1 112 ? -13.266 -11.706 22.299 1.00 59.06 112 SER A C 1
ATOM 913 O O . SER A 1 112 ? -12.855 -10.550 22.145 1.00 59.06 112 SER A O 1
ATOM 915 N N . PRO A 1 113 ? -12.823 -12.494 23.294 1.00 58.31 113 PRO A N 1
ATOM 916 C CA . PRO A 1 113 ? -11.747 -12.094 24.201 1.00 58.31 113 PRO A CA 1
ATOM 917 C C . PRO A 1 113 ? -10.544 -11.526 23.441 1.00 58.31 113 PRO A C 1
ATOM 919 O O . PRO A 1 113 ? -9.930 -10.566 23.881 1.00 58.31 113 PRO A O 1
ATOM 922 N N . GLN A 1 114 ? -10.292 -12.044 22.236 1.00 57.28 114 GLN A N 1
ATOM 923 C CA . GLN A 1 114 ? -9.219 -11.614 21.343 1.00 57.28 114 GLN A CA 1
ATOM 924 C C . GLN A 1 114 ? -9.495 -10.253 20.680 1.00 57.28 114 GLN A C 1
ATOM 926 O O . GLN A 1 114 ? -8.580 -9.457 20.507 1.00 57.28 114 GLN A O 1
ATOM 931 N N . ALA A 1 115 ? -10.746 -9.957 20.310 1.00 61.25 115 ALA A N 1
ATOM 932 C CA . ALA A 1 115 ? -11.131 -8.657 19.750 1.00 61.25 115 ALA A CA 1
ATOM 933 C C . ALA A 1 115 ? -11.136 -7.561 20.827 1.00 61.25 115 ALA A C 1
ATOM 935 O O . ALA A 1 115 ? -10.706 -6.442 20.569 1.00 61.25 115 ALA A O 1
ATOM 936 N N . LEU A 1 116 ? -11.551 -7.909 22.049 1.00 59.00 116 LEU A N 1
ATOM 937 C CA . LEU A 1 116 ? -11.466 -7.029 23.212 1.00 59.00 116 LEU A CA 1
ATOM 938 C C . LEU A 1 116 ? -10.004 -6.786 23.616 1.00 59.00 116 LEU A C 1
ATOM 940 O O . LEU A 1 116 ? -9.634 -5.654 23.898 1.00 59.00 116 LEU A O 1
ATOM 944 N N . GLN A 1 117 ? -9.159 -7.818 23.564 1.00 59.03 117 GLN A N 1
ATOM 945 C CA . GLN A 1 117 ? -7.724 -7.701 23.827 1.00 59.03 117 GLN A CA 1
ATOM 946 C C . GLN A 1 117 ? -7.010 -6.834 22.780 1.00 59.03 117 GLN A C 1
ATOM 948 O O . GLN A 1 117 ? -6.156 -6.042 23.157 1.00 59.03 117 GLN A O 1
ATOM 953 N N . ARG A 1 118 ? -7.399 -6.912 21.499 1.00 60.75 118 ARG A N 1
ATOM 954 C CA . ARG A 1 118 ? -6.904 -6.019 20.430 1.00 60.75 118 ARG A CA 1
ATOM 955 C C . ARG A 1 118 ? -7.425 -4.582 20.535 1.00 60.75 118 ARG A C 1
ATOM 957 O O . ARG A 1 118 ? -6.750 -3.663 20.102 1.00 60.75 118 ARG A O 1
ATOM 964 N N . ALA A 1 119 ? -8.626 -4.379 21.075 1.00 61.78 119 ALA A N 1
ATOM 965 C CA . ALA A 1 119 ? -9.183 -3.042 21.281 1.00 61.78 119 ALA A CA 1
ATOM 966 C C . ALA A 1 119 ? -8.625 -2.355 22.540 1.00 61.78 119 ALA A C 1
ATOM 968 O O . ALA A 1 119 ? -8.495 -1.136 22.552 1.00 61.78 119 ALA A O 1
ATOM 969 N N . LEU A 1 120 ? -8.307 -3.121 23.594 1.00 60.38 120 LEU A N 1
ATOM 970 C CA . LEU A 1 120 ? -7.645 -2.607 24.801 1.00 60.38 120 LEU A CA 1
ATOM 971 C C . LEU A 1 120 ? -6.138 -2.415 24.609 1.00 60.38 120 LEU A C 1
ATOM 973 O O . LEU A 1 120 ? -5.581 -1.480 25.170 1.00 60.38 120 LEU A O 1
ATOM 977 N N . ASN A 1 121 ? -5.497 -3.287 23.830 1.00 57.88 121 ASN A N 1
ATOM 978 C CA . ASN A 1 121 ? -4.121 -3.130 23.381 1.00 57.88 121 ASN A CA 1
ATOM 979 C C . ASN A 1 121 ? -4.142 -2.933 21.861 1.00 57.88 121 ASN A C 1
ATOM 981 O O . ASN A 1 121 ? -3.911 -3.911 21.137 1.00 57.88 121 ASN A O 1
ATOM 985 N N . PRO A 1 122 ? -4.426 -1.712 21.355 1.00 62.59 122 PRO A N 1
ATOM 986 C CA . PRO A 1 122 ? -4.023 -1.391 19.989 1.00 62.59 122 PRO A CA 1
ATOM 987 C C . PRO A 1 122 ? -2.533 -1.731 19.854 1.00 62.59 122 PRO A C 1
ATOM 989 O O . PRO A 1 122 ? -1.816 -1.711 20.858 1.00 62.59 122 PRO A O 1
ATOM 992 N N . GLU A 1 123 ? -2.069 -2.120 18.665 1.00 56.22 123 GLU A N 1
ATOM 993 C CA . GLU A 1 123 ? -0.641 -2.354 18.431 1.00 56.22 123 GLU A CA 1
ATOM 994 C C . GLU A 1 123 ? 0.123 -1.089 18.820 1.00 56.22 123 GLU A C 1
ATOM 996 O O . GLU A 1 123 ? 0.179 -0.125 18.066 1.00 56.22 123 GLU A O 1
ATOM 1001 N N . LYS A 1 124 ? 0.623 -1.077 20.058 1.00 56.41 124 LYS A N 1
ATOM 1002 C CA . LYS A 1 124 ? 1.371 0.031 20.623 1.00 56.41 124 LYS A CA 1
ATOM 1003 C C . LYS A 1 124 ? 2.541 0.270 19.688 1.00 56.41 124 LYS A C 1
ATOM 1005 O O . LYS A 1 124 ? 3.343 -0.653 19.484 1.00 56.41 124 LYS A O 1
ATOM 1010 N N . GLU A 1 125 ? 2.607 1.472 19.122 1.00 56.97 125 GLU A N 1
ATOM 1011 C CA . GLU A 1 125 ? 3.781 1.942 18.395 1.00 56.97 125 GLU A CA 1
ATOM 1012 C C . GLU A 1 125 ? 5.011 1.664 19.268 1.00 56.97 125 GLU A C 1
ATOM 1014 O O . GLU A 1 125 ? 4.942 1.739 20.498 1.00 56.97 125 GLU A O 1
ATOM 1019 N N . GLU A 1 126 ? 6.133 1.281 18.659 1.00 57.97 126 GLU A N 1
ATOM 1020 C CA . GLU A 1 126 ? 7.335 0.825 19.379 1.00 57.97 126 GLU A CA 1
ATOM 1021 C C . GLU A 1 126 ? 7.761 1.798 20.498 1.00 57.97 126 GLU A C 1
ATOM 1023 O O . GLU A 1 126 ? 8.226 1.378 21.556 1.00 57.97 126 GLU A O 1
ATOM 1028 N N . ILE A 1 127 ? 7.476 3.087 20.306 1.00 56.69 127 ILE A N 1
ATOM 1029 C CA . ILE A 1 127 ? 7.715 4.193 21.236 1.00 56.69 127 ILE A CA 1
ATOM 1030 C C . ILE A 1 127 ? 6.941 4.039 22.561 1.00 56.69 127 ILE A C 1
ATOM 1032 O O . ILE A 1 127 ? 7.488 4.317 23.628 1.00 56.69 127 ILE A O 1
ATOM 1036 N N . GLU A 1 128 ? 5.693 3.568 22.539 1.00 62.75 128 GLU A N 1
ATOM 1037 C CA . GLU A 1 128 ? 4.877 3.415 23.753 1.00 62.75 128 GLU A CA 1
ATOM 1038 C C . GLU A 1 128 ? 5.323 2.200 24.584 1.00 62.75 128 GLU A C 1
ATOM 1040 O O . GLU A 1 128 ? 5.366 2.269 25.811 1.00 62.75 128 GLU A O 1
ATOM 1045 N N . LYS A 1 129 ? 5.776 1.117 23.932 1.00 70.38 129 LYS A N 1
ATOM 1046 C CA . LYS A 1 129 ? 6.395 -0.031 24.626 1.00 70.38 129 LYS A CA 1
ATOM 1047 C C . LYS A 1 129 ? 7.706 0.362 25.308 1.00 70.38 129 LYS A C 1
ATOM 1049 O O . LYS A 1 129 ? 7.978 -0.070 26.427 1.00 70.38 129 LYS A O 1
ATOM 1054 N N . VAL A 1 130 ? 8.509 1.193 24.640 1.00 72.94 130 VAL A N 1
ATOM 1055 C CA . VAL A 1 130 ? 9.749 1.734 25.209 1.00 72.94 130 VAL A CA 1
ATOM 1056 C C . VAL A 1 130 ? 9.439 2.619 26.416 1.00 72.94 130 VAL A C 1
ATOM 1058 O O . VAL A 1 130 ? 10.113 2.492 27.437 1.00 72.94 130 VAL A O 1
ATOM 1061 N N . LYS A 1 131 ? 8.387 3.442 26.360 1.00 74.88 131 LYS A N 1
ATOM 1062 C CA . LYS A 1 131 ? 7.966 4.282 27.488 1.00 74.88 131 LYS A CA 1
ATOM 1063 C C . LYS A 1 131 ? 7.555 3.463 28.715 1.00 74.88 131 LYS A C 1
ATOM 1065 O O . LYS A 1 131 ? 8.071 3.717 29.799 1.00 74.88 131 LYS A O 1
ATOM 1070 N N . ASP A 1 132 ? 6.736 2.427 28.531 1.00 77.88 132 ASP A N 1
ATOM 1071 C CA . ASP A 1 132 ? 6.345 1.521 29.622 1.00 77.88 132 ASP A CA 1
ATOM 1072 C C . ASP A 1 132 ? 7.581 0.859 30.271 1.00 77.88 132 ASP A C 1
ATOM 1074 O O . ASP A 1 132 ? 7.672 0.743 31.494 1.00 77.88 132 ASP A O 1
ATOM 1078 N N . SER A 1 133 ? 8.575 0.461 29.464 1.00 79.69 133 SER A N 1
ATOM 1079 C CA . SER A 1 133 ? 9.827 -0.122 29.973 1.00 79.69 133 SER A CA 1
ATOM 1080 C C . SER A 1 133 ? 10.711 0.888 30.719 1.00 79.69 133 SER A C 1
ATOM 1082 O O . SER A 1 133 ? 11.329 0.536 31.726 1.00 79.69 133 SER A O 1
ATOM 1084 N N . GLN A 1 134 ? 10.737 2.151 30.277 1.00 73.75 134 GLN A N 1
ATOM 1085 C CA . GLN A 1 134 ? 11.437 3.231 30.972 1.00 73.75 134 GLN A CA 1
ATOM 1086 C C . GLN A 1 134 ? 10.785 3.529 32.323 1.00 73.75 134 GLN A C 1
ATOM 1088 O O . GLN A 1 134 ? 11.494 3.643 33.321 1.00 73.75 134 GLN A O 1
ATOM 1093 N N . ASP A 1 135 ? 9.454 3.579 32.393 1.00 84.44 135 ASP A N 1
ATOM 1094 C CA . ASP A 1 135 ? 8.735 3.842 33.641 1.00 84.44 135 ASP A CA 1
ATOM 1095 C C . ASP A 1 135 ? 9.029 2.754 34.695 1.00 84.44 135 ASP A C 1
ATOM 1097 O O . ASP A 1 135 ? 9.336 3.069 35.849 1.00 84.44 135 ASP A O 1
ATOM 1101 N N . VAL A 1 136 ? 9.074 1.477 34.296 1.00 89.19 136 VAL A N 1
ATOM 1102 C CA . VAL A 1 136 ? 9.475 0.369 35.185 1.00 89.19 136 VAL A CA 1
ATOM 1103 C C . VAL A 1 136 ? 10.923 0.529 35.667 1.00 89.19 136 VAL A C 1
ATOM 1105 O O . VAL A 1 136 ? 11.186 0.439 36.868 1.00 89.19 136 VAL A O 1
ATOM 1108 N N . LEU A 1 137 ? 11.864 0.846 34.775 1.00 86.62 137 LEU A N 1
ATOM 1109 C CA . LEU A 1 137 ? 13.264 1.081 35.151 1.00 86.62 137 LEU A CA 1
ATOM 1110 C C . LEU A 1 137 ? 13.414 2.258 36.126 1.00 86.62 137 LEU A C 1
ATOM 1112 O O . LEU A 1 137 ? 14.184 2.172 37.083 1.00 86.62 137 LEU A O 1
ATOM 1116 N N . THR A 1 138 ? 12.654 3.342 35.939 1.00 90.31 138 THR A N 1
ATOM 1117 C CA . THR A 1 138 ? 12.694 4.487 36.863 1.00 90.31 138 THR A CA 1
ATOM 1118 C C . THR A 1 138 ? 12.176 4.124 38.254 1.00 90.31 138 THR A C 1
ATOM 1120 O O . THR A 1 138 ? 12.758 4.563 39.251 1.00 90.31 138 THR A O 1
ATOM 1123 N N . SER A 1 139 ? 11.139 3.282 38.352 1.00 92.56 139 SER A N 1
ATOM 1124 C CA . SER A 1 139 ? 10.668 2.784 39.651 1.00 92.56 139 SER A CA 1
ATOM 1125 C C . SER A 1 139 ? 11.718 1.924 40.356 1.00 92.56 139 SER A C 1
ATOM 1127 O O . SER A 1 139 ? 11.994 2.154 41.533 1.00 92.56 139 SER A O 1
ATOM 1129 N N . GLN A 1 140 ? 12.401 1.039 39.624 1.00 91.44 140 GLN A N 1
ATOM 1130 C CA . GLN A 1 140 ? 13.479 0.212 40.173 1.00 91.44 140 GLN A CA 1
ATOM 1131 C C . GLN A 1 140 ? 14.682 1.055 40.612 1.00 91.44 140 GLN A C 1
ATOM 1133 O O . GLN A 1 140 ? 15.236 0.834 41.686 1.00 91.44 140 GLN A O 1
ATOM 1138 N N . MET A 1 141 ? 15.064 2.077 39.836 1.00 85.94 141 MET A N 1
ATOM 1139 C CA . MET A 1 141 ? 16.113 3.021 40.241 1.00 85.94 141 MET A CA 1
ATOM 1140 C C . MET A 1 141 ? 15.749 3.778 41.520 1.00 85.94 141 MET A C 1
ATOM 1142 O O . MET A 1 141 ? 16.616 4.032 42.357 1.00 85.94 141 MET A O 1
ATOM 1146 N N . LYS A 1 142 ? 14.475 4.143 41.695 1.00 93.12 142 LYS A N 1
ATOM 1147 C CA . LYS A 1 142 ? 14.006 4.816 42.908 1.00 93.12 142 LYS A CA 1
ATOM 1148 C C . LYS A 1 142 ? 14.101 3.899 44.129 1.00 93.12 142 LYS A C 1
ATOM 1150 O O . LYS A 1 142 ? 14.561 4.354 45.175 1.00 93.12 142 LYS A O 1
ATOM 1155 N N . GLU A 1 143 ? 13.725 2.632 43.982 1.00 94.00 143 GLU A N 1
ATOM 1156 C CA . GLU A 1 143 ? 13.838 1.617 45.037 1.00 94.00 143 GLU A CA 1
ATOM 1157 C C . GLU A 1 143 ? 15.299 1.317 45.398 1.00 94.00 143 GLU A C 1
ATOM 1159 O O . GLU A 1 143 ? 15.669 1.337 46.577 1.00 94.00 143 GLU A O 1
ATOM 1164 N N . LEU A 1 144 ? 16.163 1.142 44.395 1.00 91.56 144 LEU A N 1
ATOM 1165 C CA . LEU A 1 144 ? 17.606 0.985 44.593 1.00 91.56 144 LEU A CA 1
ATOM 1166 C C . LEU A 1 144 ? 18.206 2.191 45.316 1.00 91.56 144 LEU A C 1
ATOM 1168 O O . LEU A 1 144 ? 19.002 2.024 46.237 1.00 91.56 144 LEU A O 1
ATOM 1172 N N . LYS A 1 145 ? 17.790 3.410 44.959 1.00 93.75 145 LYS A N 1
ATOM 1173 C CA . LYS A 1 145 ? 18.248 4.633 45.625 1.00 93.75 145 LYS A CA 1
ATOM 1174 C C . LYS A 1 145 ? 17.853 4.669 47.101 1.00 93.75 145 LYS A C 1
ATOM 1176 O O . LYS A 1 145 ? 18.676 5.073 47.923 1.00 93.75 145 LYS A O 1
ATOM 1181 N N . SER A 1 146 ? 16.631 4.257 47.455 1.00 93.12 146 SER A N 1
ATOM 1182 C CA . SER A 1 146 ? 16.246 4.128 48.868 1.00 93.12 146 SER A CA 1
ATOM 1183 C C . SER A 1 146 ? 17.072 3.064 49.583 1.00 93.12 146 SER A C 1
ATOM 1185 O O . SER A 1 146 ? 17.645 3.359 50.626 1.00 93.12 146 SER A O 1
ATOM 1187 N N . SER A 1 147 ? 17.248 1.885 48.980 1.00 93.94 147 SER A N 1
ATOM 1188 C CA . SER A 1 147 ? 18.042 0.812 49.585 1.00 93.94 147 SER A CA 1
ATOM 1189 C C . SER A 1 147 ? 19.508 1.212 49.783 1.00 93.94 147 SER A C 1
ATOM 1191 O O . SER A 1 147 ? 20.110 0.875 50.799 1.00 93.94 147 SER A O 1
ATOM 1193 N N . MET A 1 148 ? 20.095 1.950 48.839 1.00 90.06 148 MET A N 1
ATOM 1194 C CA . MET A 1 148 ? 21.470 2.443 48.940 1.00 90.06 148 MET A CA 1
ATOM 1195 C C . MET A 1 148 ? 21.611 3.493 50.048 1.00 90.06 148 MET A C 1
ATOM 1197 O O . MET A 1 148 ? 22.626 3.528 50.747 1.00 90.06 148 MET A O 1
ATOM 1201 N N . LYS A 1 149 ? 20.590 4.338 50.233 1.00 94.50 149 LYS A N 1
ATOM 1202 C CA . LYS A 1 149 ? 20.547 5.300 51.337 1.00 94.50 149 LYS A CA 1
ATOM 1203 C C . LYS A 1 149 ? 20.510 4.577 52.684 1.00 94.50 149 LYS A C 1
ATOM 1205 O O . LYS A 1 149 ? 21.311 4.907 53.556 1.00 94.50 149 LYS A O 1
ATOM 1210 N N . ASP A 1 150 ? 19.667 3.559 52.814 1.00 94.12 150 ASP A N 1
ATOM 1211 C CA . ASP A 1 150 ? 19.555 2.768 54.041 1.00 94.12 150 ASP A CA 1
ATOM 1212 C C . ASP A 1 150 ? 20.870 2.033 54.352 1.00 94.12 150 ASP A C 1
ATOM 1214 O O . ASP A 1 150 ? 21.339 2.038 55.491 1.00 94.12 150 ASP A O 1
ATOM 1218 N N . MET A 1 151 ? 21.533 1.481 53.329 1.00 90.44 151 MET A N 1
ATOM 1219 C CA . MET A 1 151 ? 22.843 0.837 53.473 1.00 90.44 151 MET A CA 1
ATOM 1220 C C . MET A 1 151 ? 23.930 1.828 53.914 1.00 90.44 151 MET A C 1
ATOM 1222 O O . MET A 1 151 ? 24.769 1.506 54.757 1.00 90.44 151 MET A O 1
ATOM 1226 N N . ARG A 1 152 ? 23.908 3.062 53.394 1.00 91.94 152 ARG A N 1
ATOM 1227 C CA . ARG A 1 152 ? 24.826 4.128 53.824 1.00 91.94 152 ARG A CA 1
ATOM 1228 C C . ARG A 1 152 ? 24.609 4.491 55.294 1.00 91.94 152 ARG A C 1
ATOM 1230 O O . ARG A 1 152 ? 25.583 4.649 56.025 1.00 91.94 152 ARG A O 1
ATOM 1237 N N . GLU A 1 153 ? 23.358 4.587 55.734 1.00 93.06 153 GLU A N 1
ATOM 1238 C CA . GLU A 1 153 ? 23.025 4.847 57.139 1.00 93.06 153 GLU A CA 1
ATOM 1239 C C . GLU A 1 153 ? 23.461 3.692 58.057 1.00 93.06 153 GLU A C 1
ATOM 1241 O O . GLU A 1 153 ? 23.973 3.931 59.154 1.00 93.06 153 GLU A O 1
ATOM 1246 N N . GLN A 1 154 ? 23.313 2.439 57.611 1.00 92.69 154 GLN A N 1
ATOM 1247 C CA . GLN A 1 154 ? 23.824 1.274 58.336 1.00 92.69 154 GLN A CA 1
ATOM 1248 C C . GLN A 1 154 ? 25.348 1.308 58.462 1.00 92.69 154 GLN A C 1
ATOM 1250 O O . GLN A 1 154 ? 25.853 1.135 59.569 1.00 92.69 154 GLN A O 1
ATOM 1255 N N . ASN A 1 155 ? 26.073 1.599 57.378 1.00 90.44 155 ASN A N 1
ATOM 1256 C CA . ASN A 1 155 ? 27.534 1.691 57.407 1.00 90.44 155 ASN A CA 1
ATOM 1257 C C . ASN A 1 155 ? 28.032 2.786 58.359 1.00 90.44 155 ASN A C 1
ATOM 1259 O O . ASN A 1 155 ? 28.966 2.541 59.114 1.00 90.44 155 ASN A O 1
ATOM 1263 N N . GLN A 1 156 ? 27.376 3.949 58.412 1.00 90.56 156 GLN A N 1
ATOM 1264 C CA . GLN A 1 156 ? 27.730 5.009 59.369 1.00 90.56 156 GLN A CA 1
ATOM 1265 C C . GLN A 1 156 ? 27.513 4.581 60.829 1.00 90.56 156 GLN A C 1
ATOM 1267 O O . GLN A 1 156 ? 28.337 4.854 61.705 1.00 90.56 156 GLN A O 1
ATOM 1272 N N . LYS A 1 157 ? 26.412 3.871 61.112 1.00 90.06 157 LYS A N 1
ATOM 1273 C CA . LYS A 1 157 ? 26.166 3.302 62.448 1.00 90.06 157 LYS A CA 1
ATOM 1274 C C . LYS A 1 157 ? 27.211 2.249 62.806 1.00 90.06 157 LYS A C 1
ATOM 1276 O O . LYS A 1 157 ? 27.700 2.244 63.932 1.00 90.06 157 LYS A O 1
ATOM 1281 N N . LEU A 1 158 ? 27.576 1.398 61.855 1.00 89.38 158 LEU A N 1
ATOM 1282 C CA . LEU A 1 158 ? 28.592 0.367 62.037 1.00 89.38 158 LEU A CA 1
ATOM 1283 C C . LEU A 1 158 ? 29.964 1.000 62.310 1.00 89.38 158 LEU A C 1
ATOM 1285 O O . LEU A 1 158 ? 30.618 0.631 63.281 1.00 89.38 158 LEU A O 1
ATOM 1289 N N . GLU A 1 159 ? 30.343 2.032 61.554 1.00 85.94 159 GLU A N 1
ATOM 1290 C CA . GLU A 1 159 ? 31.573 2.799 61.772 1.00 85.94 159 GLU A CA 1
ATOM 1291 C C . GLU A 1 159 ? 31.602 3.446 63.165 1.00 85.94 159 GLU A C 1
ATOM 1293 O O . GLU A 1 159 ? 32.581 3.312 63.897 1.00 85.94 159 GLU A O 1
ATOM 1298 N N . SER A 1 160 ? 30.515 4.103 63.583 1.00 86.44 160 SER A N 1
ATOM 1299 C CA . SER A 1 160 ? 30.443 4.719 64.918 1.00 86.44 160 SER A CA 1
ATOM 1300 C C . SER A 1 160 ? 30.520 3.696 66.059 1.00 86.44 160 SER A C 1
ATOM 1302 O O . SER A 1 160 ? 31.177 3.958 67.068 1.00 86.44 160 SER A O 1
ATOM 1304 N N . MET A 1 161 ? 29.918 2.513 65.893 1.00 83.06 161 MET A N 1
ATOM 1305 C CA . MET A 1 161 ? 30.018 1.418 66.859 1.00 83.06 161 MET A CA 1
ATOM 1306 C C . MET A 1 161 ? 31.440 0.852 66.916 1.00 83.06 161 MET A C 1
ATOM 1308 O O . MET A 1 161 ? 31.975 0.659 68.006 1.00 83.06 161 MET A O 1
ATOM 1312 N N . LEU A 1 162 ? 32.081 0.650 65.761 1.00 83.12 162 LEU A N 1
ATOM 1313 C CA . LEU A 1 162 ? 33.473 0.207 65.675 1.00 83.12 162 LEU A CA 1
ATOM 1314 C C . LEU A 1 162 ? 34.415 1.209 66.344 1.00 83.12 162 LEU A C 1
ATOM 1316 O O . LEU A 1 162 ? 35.212 0.821 67.194 1.00 83.12 162 LEU A O 1
ATOM 1320 N N . ARG A 1 163 ? 34.266 2.508 66.059 1.00 82.69 163 ARG A N 1
ATOM 1321 C CA . ARG A 1 163 ? 35.041 3.572 66.718 1.00 82.69 163 ARG A CA 1
ATOM 1322 C C . ARG A 1 163 ? 34.832 3.579 68.238 1.00 82.69 163 ARG A C 1
ATOM 1324 O O . ARG A 1 163 ? 35.782 3.828 68.979 1.00 82.69 163 ARG A O 1
ATOM 1331 N N . ALA A 1 164 ? 33.622 3.294 68.725 1.00 80.50 164 ALA A N 1
ATOM 1332 C CA . ALA A 1 164 ? 33.349 3.184 70.160 1.00 80.50 164 ALA A CA 1
ATOM 1333 C C . ALA A 1 164 ? 34.019 1.951 70.798 1.00 80.50 164 ALA A C 1
ATOM 1335 O O . ALA A 1 164 ? 34.589 2.065 71.883 1.00 80.50 164 ALA A O 1
ATOM 1336 N N . ILE A 1 165 ? 34.002 0.798 70.120 1.00 82.06 165 ILE A N 1
ATOM 1337 C CA . ILE A 1 165 ? 34.658 -0.437 70.583 1.00 82.06 165 ILE A CA 1
ATOM 1338 C C . ILE A 1 165 ? 36.177 -0.259 70.634 1.00 82.06 165 ILE A C 1
ATOM 1340 O O . ILE A 1 165 ? 36.794 -0.584 71.646 1.00 82.06 165 ILE A O 1
ATOM 1344 N N . VAL A 1 166 ? 36.768 0.310 69.581 1.00 78.44 166 VAL A N 1
ATOM 1345 C CA . VAL A 1 166 ? 38.207 0.596 69.501 1.00 78.44 166 VAL A CA 1
ATOM 1346 C C . VAL A 1 166 ? 38.650 1.502 70.655 1.00 78.44 166 VAL A C 1
ATOM 1348 O O . VAL A 1 166 ? 39.629 1.196 71.336 1.00 78.44 166 VAL A O 1
ATOM 1351 N N . LYS A 1 167 ? 37.884 2.564 70.950 1.00 76.31 167 LYS A N 1
ATOM 1352 C CA . LYS A 1 167 ? 38.139 3.440 72.107 1.00 76.31 167 LYS A CA 1
ATOM 1353 C C . LYS A 1 167 ? 38.009 2.707 73.447 1.00 76.31 167 LYS A C 1
ATOM 1355 O O . LYS A 1 167 ? 38.814 2.950 74.341 1.00 76.31 167 LYS A O 1
ATOM 1360 N N . ALA A 1 168 ? 37.021 1.823 73.602 1.00 76.12 168 ALA A N 1
ATOM 1361 C CA . ALA A 1 168 ? 36.790 1.082 74.845 1.00 76.12 168 ALA A CA 1
ATOM 1362 C C . ALA A 1 168 ? 37.844 -0.010 75.110 1.00 76.12 168 ALA A C 1
ATOM 1364 O O . ALA A 1 168 ? 38.171 -0.270 76.265 1.00 76.12 168 ALA A O 1
ATOM 1365 N N . GLN A 1 169 ? 38.390 -0.632 74.061 1.00 76.38 169 GLN A N 1
ATOM 1366 C CA . GLN A 1 169 ? 39.435 -1.658 74.170 1.00 76.38 169 GLN A CA 1
ATOM 1367 C C . GLN A 1 169 ? 40.860 -1.084 74.264 1.00 76.38 169 GLN A C 1
ATOM 1369 O O . GLN A 1 169 ? 41.812 -1.857 74.333 1.00 76.38 169 GLN A O 1
ATOM 1374 N N . ALA A 1 170 ? 41.016 0.247 74.292 1.00 65.56 170 ALA A N 1
ATOM 1375 C CA . ALA A 1 170 ? 42.305 0.947 74.358 1.00 65.56 170 ALA A CA 1
ATOM 1376 C C . ALA A 1 170 ? 43.321 0.489 73.290 1.00 65.56 170 ALA A C 1
ATOM 1378 O O . ALA A 1 170 ? 44.532 0.508 73.515 1.00 65.56 170 ALA A O 1
ATOM 1379 N N . VAL A 1 171 ? 42.828 0.080 72.118 1.00 66.38 171 VAL A N 1
ATOM 1380 C CA . VAL A 1 171 ? 43.670 -0.271 70.971 1.00 66.38 171 VAL A CA 1
ATOM 1381 C C . VAL A 1 171 ? 44.167 1.036 70.339 1.00 66.38 171 VAL A C 1
ATOM 1383 O O . VAL A 1 171 ? 43.338 1.910 70.067 1.00 66.38 171 VAL A O 1
ATOM 1386 N N . PRO A 1 172 ? 45.483 1.225 70.117 1.00 56.00 172 PRO A N 1
ATOM 1387 C CA . PRO A 1 172 ? 45.989 2.411 69.436 1.00 56.00 172 PRO A CA 1
ATOM 1388 C C . PRO A 1 172 ? 45.439 2.430 68.007 1.00 56.00 172 PRO A C 1
ATOM 1390 O O . PRO A 1 172 ? 45.678 1.509 67.232 1.00 56.00 172 PRO A O 1
ATOM 1393 N N . TRP A 1 173 ? 44.663 3.460 67.679 1.00 59.12 173 TRP A N 1
ATOM 1394 C CA . TRP A 1 173 ? 44.048 3.630 66.365 1.00 59.12 173 TRP A CA 1
ATOM 1395 C C . TRP A 1 173 ? 44.555 4.939 65.764 1.00 59.12 173 TRP A C 1
ATOM 1397 O O . TRP A 1 173 ? 44.393 5.995 66.379 1.00 59.12 173 TRP A O 1
ATOM 1407 N N . GLN A 1 174 ? 45.215 4.859 64.610 1.00 57.41 174 GLN A N 1
ATOM 1408 C CA . GLN A 1 174 ? 45.728 5.999 63.847 1.00 57.41 174 GLN A CA 1
ATOM 1409 C C . GLN A 1 174 ? 44.843 6.183 62.603 1.00 57.41 174 GLN A C 1
ATOM 1411 O O . GLN A 1 174 ? 44.475 5.205 61.965 1.00 57.41 174 GLN A O 1
ATOM 1416 N N . GLU A 1 175 ? 44.459 7.423 62.280 1.00 54.03 175 GLU A N 1
ATOM 1417 C CA . GLU A 1 175 ? 43.549 7.763 61.163 1.00 54.03 175 GLU A CA 1
ATOM 1418 C C . GLU A 1 175 ? 44.191 7.650 59.760 1.00 54.03 175 GLU A C 1
ATOM 1420 O O . GLU A 1 175 ? 43.575 8.059 58.780 1.00 54.03 175 GLU A O 1
ATOM 1425 N N . GLU A 1 176 ? 45.400 7.094 59.638 1.00 49.88 176 GLU A N 1
ATOM 1426 C CA . GLU A 1 176 ? 46.196 7.124 58.398 1.00 49.88 176 GLU A CA 1
ATOM 1427 C C . GLU A 1 176 ? 45.889 6.012 57.374 1.00 49.88 176 GLU A C 1
ATOM 1429 O O . GLU A 1 176 ? 46.340 6.117 56.240 1.00 49.88 176 GLU A O 1
ATOM 1434 N N . ASP A 1 177 ? 45.051 5.014 57.674 1.00 47.09 177 ASP A N 1
ATOM 1435 C CA . ASP A 1 177 ? 44.780 3.909 56.725 1.00 47.09 177 ASP A CA 1
ATOM 1436 C C . ASP A 1 177 ? 43.666 4.203 55.690 1.00 47.09 177 ASP A C 1
ATOM 1438 O O . ASP A 1 177 ? 43.149 3.296 55.037 1.00 47.09 177 ASP A O 1
ATOM 1442 N N . TYR A 1 178 ? 43.286 5.471 55.510 1.00 49.53 178 TYR A N 1
ATOM 1443 C CA . TYR A 1 178 ? 42.478 5.929 54.371 1.00 49.53 178 TYR A CA 1
ATOM 1444 C C . TYR A 1 178 ? 43.241 7.006 53.590 1.00 49.53 178 TYR A C 1
ATOM 1446 O O . TYR A 1 178 ? 42.842 8.169 53.538 1.00 49.53 178 TYR A O 1
ATOM 1454 N N . GLN A 1 179 ? 44.339 6.615 52.946 1.00 45.66 179 GLN A N 1
ATOM 1455 C CA . GLN A 1 179 ? 44.771 7.305 51.734 1.00 45.66 179 GLN A CA 1
ATOM 1456 C C . GLN A 1 179 ? 43.840 6.860 50.608 1.00 45.66 179 GLN A C 1
ATOM 1458 O O . GLN A 1 179 ? 43.847 5.711 50.173 1.00 45.66 179 GLN A O 1
ATOM 1463 N N . ALA A 1 180 ? 42.954 7.767 50.196 1.00 46.69 180 ALA A N 1
ATOM 1464 C CA . ALA A 1 180 ? 42.361 7.672 48.877 1.00 46.69 180 ALA A CA 1
ATOM 1465 C C . ALA A 1 180 ? 43.521 7.822 47.888 1.00 46.69 180 ALA A C 1
ATOM 1467 O O . ALA A 1 180 ? 44.073 8.914 47.772 1.00 46.69 180 ALA A O 1
ATOM 1468 N N . ASP A 1 181 ? 43.913 6.723 47.245 1.00 42.12 181 ASP A N 1
ATOM 1469 C CA . ASP A 1 181 ? 44.781 6.737 46.069 1.00 42.12 181 ASP A CA 1
ATOM 1470 C C . ASP A 1 181 ? 44.032 7.443 44.921 1.00 42.12 181 ASP A C 1
ATOM 1472 O O . ASP A 1 181 ? 43.519 6.814 43.996 1.00 42.12 181 ASP A O 1
ATOM 1476 N N . ASP A 1 182 ? 43.911 8.766 45.008 1.00 51.09 182 ASP A N 1
ATOM 1477 C CA . ASP A 1 182 ? 43.805 9.632 43.839 1.00 51.09 182 ASP A CA 1
ATOM 1478 C C . ASP A 1 182 ? 45.241 9.818 43.346 1.00 51.09 182 ASP A C 1
ATOM 1480 O O . ASP A 1 182 ? 45.908 10.732 43.803 1.00 51.09 182 ASP A O 1
ATOM 1484 N N . ASP A 1 183 ? 45.733 8.894 42.512 1.00 43.44 183 ASP A N 1
ATOM 1485 C CA . ASP A 1 183 ? 46.843 9.113 41.569 1.00 43.44 183 ASP A CA 1
ATOM 1486 C C . ASP A 1 183 ? 46.997 7.886 40.641 1.00 43.44 183 ASP A C 1
ATOM 1488 O O . ASP A 1 183 ? 47.855 7.019 40.804 1.00 43.44 183 ASP A O 1
ATOM 1492 N N . LEU A 1 184 ? 46.143 7.817 39.616 1.00 44.19 184 LEU A N 1
ATOM 1493 C CA . LEU A 1 184 ? 46.449 7.119 38.362 1.00 44.19 184 LEU A CA 1
ATOM 1494 C C . LEU A 1 184 ? 46.357 8.115 37.199 1.00 44.19 184 LEU A C 1
ATOM 1496 O O . LEU A 1 184 ? 45.584 7.932 36.261 1.00 44.19 184 LEU A O 1
ATOM 1500 N N . GLU A 1 185 ? 47.175 9.167 37.243 1.00 43.06 185 GLU A N 1
ATOM 1501 C CA . GLU A 1 185 ? 47.689 9.775 36.015 1.00 43.06 185 GLU A CA 1
ATOM 1502 C C . GLU A 1 185 ? 49.005 9.072 35.666 1.00 43.06 185 GLU A C 1
ATOM 1504 O O . GLU A 1 185 ? 50.050 9.282 36.275 1.00 43.06 185 GLU A O 1
ATOM 1509 N N . GLY A 1 186 ? 48.928 8.146 34.709 1.00 40.44 186 GLY A N 1
ATOM 1510 C CA . GLY A 1 186 ? 50.097 7.467 34.175 1.00 40.44 186 GLY A CA 1
ATOM 1511 C C . GLY A 1 186 ? 50.908 8.397 33.279 1.00 40.44 186 GLY A C 1
ATOM 1512 O O . GLY A 1 186 ? 50.499 8.669 32.153 1.00 40.44 186 GLY A O 1
ATOM 1513 N N . GLU A 1 187 ? 52.094 8.799 33.727 1.00 41.00 187 GLU A N 1
ATOM 1514 C CA . GLU A 1 187 ? 53.175 9.168 32.815 1.00 41.00 187 GLU A CA 1
ATOM 1515 C C . GLU A 1 187 ? 54.049 7.942 32.538 1.00 41.00 187 GLU A C 1
ATOM 1517 O O . GLU A 1 187 ? 54.723 7.391 33.410 1.00 41.00 187 GLU A O 1
ATOM 1522 N N . GLY A 1 188 ? 54.015 7.501 31.280 1.00 47.81 188 GLY A N 1
ATOM 1523 C CA . GLY A 1 188 ? 54.965 6.545 30.740 1.00 47.81 188 GLY A CA 1
ATOM 1524 C C . GLY A 1 188 ? 56.344 7.185 30.607 1.00 47.81 188 GLY A C 1
ATOM 1525 O O . GLY A 1 188 ? 56.541 8.081 29.792 1.00 47.81 188 GLY A O 1
ATOM 1526 N N . GLY A 1 189 ? 57.309 6.674 31.365 1.00 40.72 189 GLY A N 1
ATOM 1527 C CA . GLY A 1 189 ? 58.733 6.915 31.160 1.00 40.72 189 GLY A CA 1
ATOM 1528 C C . GLY A 1 189 ? 59.423 5.588 30.873 1.00 40.72 189 GLY A C 1
ATOM 1529 O O . GLY A 1 189 ? 59.589 4.770 31.774 1.00 40.72 189 GLY A O 1
ATOM 1530 N N . GLY A 1 190 ? 59.770 5.344 29.608 1.00 46.50 190 GLY A N 1
ATOM 1531 C CA . GLY A 1 190 ? 60.590 4.196 29.220 1.00 46.50 190 GLY A CA 1
ATOM 1532 C C . GLY A 1 190 ? 62.043 4.336 29.693 1.00 46.50 190 GLY A C 1
ATOM 1533 O O . GLY A 1 190 ? 62.477 5.444 30.012 1.00 46.50 190 GLY A O 1
ATOM 1534 N N . PRO A 1 191 ? 62.822 3.244 29.679 1.00 50.00 191 PRO A N 1
ATOM 1535 C CA . PRO A 1 191 ? 64.272 3.331 29.713 1.00 50.00 191 PRO A CA 1
ATOM 1536 C C . PRO A 1 191 ? 64.892 2.779 28.415 1.00 50.00 191 PRO A C 1
ATOM 1538 O O . PRO A 1 191 ? 64.743 1.604 28.094 1.00 50.00 191 PRO A O 1
ATOM 1541 N N . ASP A 1 192 ? 65.614 3.640 27.701 1.00 45.69 192 ASP A N 1
ATOM 1542 C CA . ASP A 1 192 ? 66.878 3.288 27.025 1.00 45.69 192 ASP A CA 1
ATOM 1543 C C . ASP A 1 192 ? 68.018 3.457 28.063 1.00 45.69 192 ASP A C 1
ATOM 1545 O O . ASP A 1 192 ? 67.790 4.153 29.062 1.00 45.69 192 ASP A O 1
ATOM 1549 N N . PRO A 1 193 ? 69.274 3.003 27.854 1.00 53.72 193 PRO A N 1
ATOM 1550 C CA . PRO A 1 193 ? 69.823 2.080 26.847 1.00 53.72 193 PRO A CA 1
ATOM 1551 C C . PRO A 1 193 ? 70.741 0.975 27.448 1.00 53.72 193 PRO A C 1
ATOM 1553 O O . PRO A 1 193 ? 71.238 1.111 28.564 1.00 53.72 193 PRO A O 1
ATOM 1556 N N . GLU A 1 194 ? 71.041 -0.067 26.664 1.00 38.84 194 GLU A N 1
ATOM 1557 C CA . GLU A 1 194 ? 72.390 -0.651 26.453 1.00 38.84 194 GLU A CA 1
ATOM 1558 C C . GLU A 1 194 ? 72.403 -1.517 25.182 1.00 38.84 194 GLU A C 1
ATOM 1560 O O . GLU A 1 194 ? 71.444 -2.299 24.982 1.00 38.84 194 GLU A O 1
#

InterPro domains:
  IPR005821 Ion transport domain [PF00520] (1-58)
  IPR052076 Transient receptor potential cation channel [PTHR47143] (1-162)

Secondary structure (DSSP, 8-state):
--S---HHHHHS-TT---SSHHHHHHHHHHHHIIIIIIIHHHHHHHHHHHHHHHHHHHHHHHHHHHHHHHHHHHHHS-HHHHHHH--S---PPSS---SSHHHHHHT--S--HHHHHHHHS----HHHHHHHHHHHHHHHHHHHHHHHHHHHHHHHHHHHHHHHHHHHTT----GGG-----------------

pLDDT: mean 76.66, std 15.95, range [38.84, 96.75]

Organism: NCBI:txid1093978